Protein AF-A0A1Y6JTX3-F1 (afdb_monomer)

Foldseek 3Di:
DDDDDDDDDDDDDDDDDDDDDDDDDDDDPDDDPPPPDDPQQQQQDLDDDDPVCVVLNVLLVVLSVVLVVVVVVDPDDDPLVSLVSLQVSLVVLLVVLVVVCVVVPPDDDCSSLSSLLSSLVSNCSNPHDPDPSNVVSLVVNVVCCPPPVCVLVNVSSVVNNCSVPPPPPDVDPPPPPDPPADPPQAADDLVLLVVLLVLLCVQQVVHAGDQFFDADVPRPATDGDPSLVVNLVSCPDRNLAGPCLVVVVLVSQLVDLVSLLVDDRSNLSSLSNCQNCCCVNDGCSSVCCSNVCSSVSSSVSSVVNSVVVVVD

Structure (mmCIF, N/CA/C/O backbone):
data_AF-A0A1Y6JTX3-F1
#
_entry.id   AF-A0A1Y6JTX3-F1
#
loop_
_atom_site.group_PDB
_atom_site.id
_atom_site.type_symbol
_atom_site.label_atom_id
_atom_site.label_alt_id
_atom_site.label_comp_id
_atom_site.label_asym_id
_atom_site.label_entity_id
_atom_site.label_seq_id
_atom_site.pdbx_PDB_ins_code
_atom_site.Cartn_x
_atom_site.Cartn_y
_atom_site.Cartn_z
_atom_site.occupancy
_atom_site.B_iso_or_equiv
_atom_site.auth_seq_id
_atom_site.auth_comp_id
_atom_site.auth_asym_id
_atom_site.auth_atom_id
_atom_site.pdbx_PDB_model_num
ATOM 1 N N . MET A 1 1 ? 55.252 -63.337 16.376 1.00 36.66 1 MET A N 1
ATOM 2 C CA . MET A 1 1 ? 56.278 -62.281 16.254 1.00 36.66 1 MET A CA 1
ATOM 3 C C . MET A 1 1 ? 56.041 -61.235 17.332 1.00 36.66 1 MET A C 1
ATOM 5 O O . MET A 1 1 ? 54.895 -60.933 17.626 1.00 36.66 1 MET A O 1
ATOM 9 N N . LYS A 1 2 ? 57.125 -60.785 17.969 1.00 29.80 2 LYS A N 1
ATOM 10 C CA . LYS A 1 2 ? 57.180 -59.777 19.038 1.00 29.80 2 LYS A CA 1
ATOM 11 C C . LYS A 1 2 ? 56.834 -58.374 18.507 1.00 29.80 2 LYS A C 1
ATOM 13 O O . LYS A 1 2 ? 57.215 -58.086 17.381 1.00 29.80 2 LYS A O 1
ATOM 18 N N . LEU A 1 3 ? 56.225 -57.535 19.355 1.00 30.44 3 LEU A N 1
ATOM 19 C CA . LEU A 1 3 ? 56.665 -56.190 19.809 1.00 30.44 3 LEU A CA 1
ATOM 20 C C . LEU A 1 3 ? 55.447 -55.268 20.083 1.00 30.44 3 LEU A C 1
ATOM 22 O O . LEU A 1 3 ? 54.678 -55.008 19.172 1.00 30.44 3 LEU A O 1
ATOM 26 N N . LEU A 1 4 ? 55.136 -54.977 21.363 1.00 32.50 4 LEU A N 1
ATOM 27 C CA . LEU A 1 4 ? 55.401 -53.715 22.120 1.00 32.50 4 LEU A CA 1
ATOM 28 C C . LEU A 1 4 ? 54.380 -52.597 21.795 1.00 32.50 4 LEU A C 1
ATOM 30 O O . LEU A 1 4 ? 54.077 -52.402 20.635 1.00 32.50 4 LEU A O 1
ATOM 34 N N . HIS A 1 5 ? 53.803 -51.772 22.678 1.00 31.12 5 HIS A N 1
ATOM 35 C CA . HIS A 1 5 ? 53.825 -51.463 24.122 1.00 31.12 5 HIS A CA 1
ATOM 36 C C . HIS A 1 5 ? 52.525 -50.635 24.366 1.00 31.12 5 HIS A C 1
ATOM 38 O O . HIS A 1 5 ? 52.164 -49.833 23.517 1.00 31.12 5 HIS A O 1
ATOM 44 N N . ARG A 1 6 ? 51.644 -50.908 25.340 1.00 32.47 6 ARG A N 1
ATOM 45 C CA . ARG A 1 6 ? 51.605 -50.462 26.757 1.00 32.47 6 ARG A CA 1
ATOM 46 C C . ARG A 1 6 ? 51.623 -48.935 27.050 1.00 32.47 6 ARG A C 1
ATOM 48 O O . ARG A 1 6 ? 52.639 -48.293 26.829 1.00 32.47 6 ARG A O 1
ATOM 55 N N . LEU A 1 7 ? 50.573 -48.521 27.797 1.00 31.88 7 LEU A N 1
ATOM 56 C CA . LEU A 1 7 ? 50.464 -47.487 28.869 1.00 31.88 7 LEU A CA 1
ATOM 57 C C . LEU A 1 7 ? 50.264 -46.021 28.424 1.00 31.88 7 LEU A C 1
ATOM 59 O O . LEU A 1 7 ? 50.996 -45.534 27.580 1.00 31.88 7 LEU A O 1
ATOM 63 N N . LYS A 1 8 ? 49.293 -45.253 28.953 1.00 34.56 8 LYS A N 1
ATOM 64 C CA . LYS A 1 8 ? 49.015 -44.878 30.369 1.00 34.56 8 LYS A CA 1
ATOM 65 C C . LYS A 1 8 ? 47.517 -44.496 30.543 1.00 34.56 8 LYS A C 1
ATOM 67 O O . LYS A 1 8 ? 46.983 -43.838 29.663 1.00 34.56 8 LYS A O 1
ATOM 72 N N . SER A 1 9 ? 46.752 -45.086 31.481 1.00 31.36 9 SER A N 1
ATOM 73 C CA . SER A 1 9 ? 46.470 -44.657 32.886 1.00 31.36 9 SER A CA 1
ATOM 74 C C . SER A 1 9 ? 45.700 -43.320 32.982 1.00 31.36 9 SER A C 1
ATOM 76 O O . SER A 1 9 ? 46.103 -42.384 32.314 1.00 31.36 9 SER A O 1
ATOM 78 N N . TRP A 1 10 ? 44.677 -43.072 33.810 1.00 28.27 10 TRP A N 1
ATOM 79 C CA . TRP A 1 10 ? 44.225 -43.647 35.088 1.00 28.27 10 TRP A CA 1
ATOM 80 C C . TRP A 1 10 ? 42.887 -42.928 35.435 1.00 28.27 10 TRP A C 1
ATOM 82 O O . TRP A 1 10 ? 42.836 -41.708 35.348 1.00 28.27 10 TRP A O 1
ATOM 92 N N . LEU A 1 11 ? 41.743 -43.623 35.467 1.00 29.78 11 LEU A N 1
ATOM 93 C CA . LEU A 1 11 ? 40.910 -43.978 36.641 1.00 29.78 11 LEU A CA 1
ATOM 94 C C . LEU A 1 11 ? 40.458 -42.847 37.589 1.00 29.78 11 LEU A C 1
ATOM 96 O O . LEU A 1 11 ? 41.275 -42.185 38.216 1.00 29.78 11 LEU A O 1
ATOM 100 N N . GLY A 1 12 ? 39.138 -42.777 37.817 1.00 27.38 12 GLY A N 1
ATOM 101 C CA . GLY A 1 12 ? 38.557 -42.071 38.962 1.00 27.38 12 GLY A CA 1
ATOM 102 C C . GLY A 1 12 ? 37.028 -41.952 38.958 1.00 27.38 12 GLY A C 1
ATOM 103 O O . GLY A 1 12 ? 36.509 -40.848 38.879 1.00 27.38 12 GLY A O 1
ATOM 104 N N . GLN A 1 13 ? 36.294 -43.067 39.058 1.00 34.38 13 GLN A N 1
ATOM 105 C CA . GLN A 1 13 ? 34.881 -43.052 39.470 1.00 34.38 13 GLN A CA 1
ATOM 106 C C . GLN A 1 13 ? 34.756 -42.637 40.946 1.00 34.38 13 GLN A C 1
ATOM 108 O O . GLN A 1 13 ? 35.450 -43.208 41.788 1.00 34.38 13 GLN A O 1
ATOM 113 N N . LYS A 1 14 ? 33.778 -41.783 41.279 1.00 30.17 14 LYS A N 1
ATOM 114 C CA . LYS A 1 14 ? 32.926 -41.967 42.469 1.00 30.17 14 LYS A CA 1
ATOM 115 C C . LYS A 1 14 ? 31.675 -41.086 42.412 1.00 30.17 14 LYS A C 1
ATOM 117 O O . LYS A 1 14 ? 31.762 -39.875 42.264 1.00 30.17 14 LYS A O 1
ATOM 122 N N . ALA A 1 15 ? 30.523 -41.735 42.539 1.00 36.38 15 ALA A N 1
ATOM 123 C CA . ALA A 1 15 ? 29.210 -41.130 42.720 1.00 36.38 15 ALA A CA 1
ATOM 124 C C . ALA A 1 15 ? 28.996 -40.706 44.181 1.00 36.38 15 ALA A C 1
ATOM 126 O O . ALA A 1 15 ? 29.373 -41.480 45.057 1.00 36.38 15 ALA A O 1
ATOM 127 N N . VAL A 1 16 ? 28.324 -39.571 44.423 1.00 28.83 16 VAL A N 1
ATOM 128 C CA . VAL A 1 16 ? 27.443 -39.319 45.586 1.00 28.83 16 VAL A CA 1
ATOM 129 C C . VAL A 1 16 ? 26.375 -38.284 45.183 1.00 28.83 16 VAL A C 1
ATOM 131 O O . VAL A 1 16 ? 26.682 -37.264 44.577 1.00 28.83 16 VAL A O 1
ATOM 134 N N . ILE A 1 17 ? 25.121 -38.598 45.507 1.00 33.59 17 ILE A N 1
ATOM 135 C CA . ILE A 1 17 ? 23.886 -37.818 45.331 1.00 33.59 17 ILE A CA 1
ATOM 136 C C . ILE A 1 17 ? 23.701 -36.892 46.549 1.00 33.59 17 ILE A C 1
ATOM 138 O O . ILE A 1 17 ? 23.899 -37.384 47.655 1.00 33.59 17 ILE A O 1
ATOM 142 N N . GLN A 1 18 ? 23.261 -35.634 46.366 1.00 27.42 18 GLN A N 1
ATOM 143 C CA . GLN A 1 18 ? 22.141 -34.974 47.091 1.00 27.42 18 GLN A CA 1
ATOM 144 C C . GLN A 1 18 ? 22.072 -33.443 46.842 1.00 27.42 18 GLN A C 1
ATOM 146 O O . GLN A 1 18 ? 23.047 -32.721 47.014 1.00 27.42 18 GLN A O 1
ATOM 151 N N . GLN A 1 19 ? 20.880 -32.991 46.429 1.00 29.58 19 GLN A N 1
ATOM 152 C CA . GLN A 1 19 ? 20.323 -31.615 46.418 1.00 29.58 19 GLN A CA 1
ATOM 153 C C . GLN A 1 19 ? 20.027 -31.120 47.858 1.00 29.58 19 GLN A C 1
ATOM 155 O O . GLN A 1 19 ? 20.076 -31.965 48.754 1.00 29.58 19 GLN A O 1
ATOM 160 N N . PRO A 1 20 ? 19.510 -29.889 48.118 1.00 43.69 20 PRO A N 1
ATOM 161 C CA . PRO A 1 20 ? 19.460 -28.618 47.356 1.00 43.69 20 PRO A CA 1
ATOM 162 C C . PRO A 1 20 ? 19.906 -27.384 48.203 1.00 43.69 20 PRO A C 1
ATOM 164 O O . PRO A 1 20 ? 19.896 -27.462 49.423 1.00 43.69 20 PRO A O 1
ATOM 167 N N . ASP A 1 21 ? 20.205 -26.223 47.597 1.00 25.17 21 ASP A N 1
ATOM 168 C CA . ASP A 1 21 ? 19.926 -24.907 48.222 1.00 25.17 21 ASP A CA 1
ATOM 169 C C . ASP A 1 21 ? 20.020 -23.726 47.225 1.00 25.17 21 ASP A C 1
ATOM 171 O O . ASP A 1 21 ? 20.520 -23.846 46.109 1.00 25.17 21 ASP A O 1
ATOM 175 N N . ILE A 1 22 ? 19.454 -22.609 47.659 1.00 30.91 22 ILE A N 1
ATOM 176 C CA . ILE A 1 22 ? 18.831 -21.464 46.990 1.00 30.91 22 ILE A CA 1
ATOM 177 C C . ILE A 1 22 ? 19.809 -20.379 46.456 1.00 30.91 22 ILE A C 1
ATOM 179 O O . ILE A 1 22 ? 20.669 -19.939 47.204 1.00 30.91 22 ILE A O 1
ATOM 183 N N . ARG A 1 23 ? 19.547 -19.905 45.207 1.00 30.30 23 ARG A N 1
ATOM 184 C CA . ARG A 1 23 ? 19.724 -18.557 44.547 1.00 30.30 23 ARG A CA 1
ATOM 185 C C . ARG A 1 23 ? 21.065 -17.771 44.677 1.00 30.30 23 ARG A C 1
ATOM 187 O O . ARG A 1 23 ? 21.739 -17.909 45.686 1.00 30.30 23 ARG A O 1
ATOM 194 N N . PRO A 1 24 ? 21.449 -16.884 43.714 1.00 32.88 24 PRO A N 1
ATOM 195 C CA . PRO A 1 24 ? 20.574 -15.882 43.080 1.00 32.88 24 PRO A CA 1
ATOM 196 C C . PRO A 1 24 ? 20.747 -15.620 41.571 1.00 32.88 24 PRO A C 1
ATOM 198 O O . PRO A 1 24 ? 21.643 -16.121 40.903 1.00 32.88 24 PRO A O 1
ATOM 201 N N . GLU A 1 25 ? 19.795 -14.830 41.073 1.00 31.69 25 GLU A N 1
ATOM 202 C CA . GLU A 1 25 ? 19.741 -14.187 39.762 1.00 31.69 25 GLU A CA 1
ATOM 203 C C . GLU A 1 25 ? 20.990 -13.353 39.454 1.00 31.69 25 GLU A C 1
ATOM 205 O O . GLU A 1 25 ? 21.452 -12.583 40.295 1.00 31.69 25 GLU A O 1
ATOM 210 N N . SER A 1 26 ? 21.435 -13.411 38.201 1.00 28.38 26 SER A N 1
ATOM 211 C CA . SER A 1 26 ? 22.020 -12.261 37.513 1.00 28.38 26 SER A CA 1
ATOM 212 C C . SER A 1 26 ? 21.829 -12.424 36.006 1.00 28.38 26 SER A C 1
ATOM 214 O O . SER A 1 26 ? 22.388 -13.333 35.398 1.00 28.38 26 SER A O 1
ATOM 216 N N . ASP A 1 27 ? 20.965 -11.569 35.469 1.00 33.03 27 ASP A N 1
ATOM 217 C CA . ASP A 1 27 ? 20.954 -10.993 34.125 1.00 33.03 27 ASP A CA 1
ATOM 218 C C . ASP A 1 27 ? 21.784 -11.668 33.023 1.00 33.03 27 ASP A C 1
ATOM 220 O O . ASP A 1 27 ? 22.990 -11.473 32.916 1.00 33.03 27 ASP A O 1
ATOM 224 N N . GLU A 1 28 ? 21.085 -12.296 32.075 1.00 30.28 28 GLU A N 1
ATOM 225 C CA . GLU A 1 28 ? 21.507 -12.278 30.670 1.00 30.28 28 GLU A CA 1
ATOM 226 C C . GLU A 1 28 ? 20.275 -12.211 29.754 1.00 30.28 28 GLU A C 1
ATOM 228 O O . GLU A 1 28 ? 19.903 -13.116 29.009 1.00 30.28 28 GLU A O 1
ATOM 233 N N . LYS A 1 29 ? 19.577 -11.078 29.873 1.00 31.22 29 LYS A N 1
ATOM 234 C CA . LYS A 1 29 ? 18.641 -10.560 28.877 1.00 31.22 29 LYS A CA 1
ATOM 235 C C . LYS A 1 29 ? 19.459 -9.760 27.865 1.00 31.22 29 LYS A C 1
ATOM 237 O O . LYS A 1 29 ? 19.625 -8.556 28.036 1.00 31.22 29 LYS A O 1
ATOM 242 N N . THR A 1 30 ? 19.956 -10.378 26.798 1.00 28.89 30 THR A N 1
ATOM 243 C CA . THR A 1 30 ? 20.202 -9.627 25.556 1.00 28.89 30 THR A CA 1
ATOM 244 C C . THR A 1 30 ? 20.343 -10.533 24.340 1.00 28.89 30 THR A C 1
ATOM 246 O O . THR A 1 30 ? 21.087 -11.503 24.334 1.00 28.89 30 THR A O 1
ATOM 249 N N . SER A 1 31 ? 19.671 -10.109 23.272 1.00 31.47 31 SER A N 1
ATOM 250 C CA . SER A 1 31 ? 19.964 -10.447 21.881 1.00 31.47 31 SER A CA 1
ATOM 251 C C . SER A 1 31 ? 19.498 -11.810 21.367 1.00 31.47 31 SER A C 1
ATOM 253 O O . SER A 1 31 ? 20.279 -12.741 21.214 1.00 31.47 31 SER A O 1
ATOM 255 N N . ARG A 1 32 ? 18.220 -11.866 20.965 1.00 27.59 32 ARG A N 1
ATOM 256 C CA . ARG A 1 32 ? 17.830 -12.365 19.631 1.00 27.59 32 ARG A CA 1
ATOM 257 C C . ARG A 1 32 ? 16.635 -11.566 19.104 1.00 27.59 32 ARG A C 1
ATOM 259 O O . ARG A 1 32 ? 15.533 -12.083 18.965 1.00 27.59 32 ARG A O 1
ATOM 266 N N . LEU A 1 33 ? 16.871 -10.290 18.802 1.00 27.44 33 LEU A N 1
ATOM 267 C CA . LEU A 1 33 ? 16.179 -9.664 17.678 1.00 27.44 33 LEU A CA 1
ATOM 268 C C . LEU A 1 33 ? 16.758 -10.346 16.437 1.00 27.44 33 LEU A C 1
ATOM 270 O O . LEU A 1 33 ? 17.867 -10.037 16.016 1.00 27.44 33 LEU A O 1
ATOM 274 N N . GLN A 1 34 ? 16.064 -11.358 15.919 1.00 30.19 34 GLN A N 1
ATOM 275 C CA . GLN A 1 34 ? 16.282 -11.758 14.537 1.00 30.19 34 GLN A CA 1
ATOM 276 C C . GLN A 1 34 ? 15.890 -10.548 13.695 1.00 30.19 34 GLN A C 1
ATOM 278 O O . GLN A 1 34 ? 14.706 -10.238 13.583 1.00 30.19 34 GLN A O 1
ATOM 283 N N . GLU A 1 35 ? 16.893 -9.847 13.169 1.00 29.42 35 GLU A N 1
ATOM 284 C CA . GLU A 1 35 ? 16.730 -8.925 12.053 1.00 29.42 35 GLU A CA 1
ATOM 285 C C . GLU A 1 35 ? 15.889 -9.639 10.994 1.00 29.42 35 GLU A C 1
ATOM 287 O O . GLU A 1 35 ? 16.314 -10.617 10.372 1.00 29.42 35 GLU A O 1
ATOM 292 N N . GLN A 1 36 ? 14.636 -9.208 10.865 1.00 29.30 36 GLN A N 1
ATOM 293 C CA . GLN A 1 36 ? 13.764 -9.660 9.801 1.00 29.30 36 GLN A CA 1
ATOM 294 C C . GLN A 1 36 ? 14.392 -9.174 8.500 1.00 29.30 36 GLN A C 1
ATOM 296 O O . GLN A 1 36 ? 14.480 -7.976 8.239 1.00 29.30 36 GLN A O 1
ATOM 301 N N . LYS A 1 37 ? 14.894 -10.127 7.717 1.00 26.42 37 LYS A N 1
ATOM 302 C CA . LYS A 1 37 ? 15.472 -9.885 6.400 1.00 26.42 37 LYS A CA 1
ATOM 303 C C . LYS A 1 37 ? 14.439 -9.117 5.552 1.00 26.42 37 LYS A C 1
ATOM 305 O O . LYS A 1 37 ? 13.311 -9.607 5.456 1.00 26.42 37 LYS A O 1
ATOM 310 N N . PRO A 1 38 ? 14.779 -7.951 4.969 1.00 34.22 38 PRO A N 1
ATOM 311 C CA . PRO A 1 38 ? 13.830 -7.139 4.212 1.00 34.22 38 PRO A CA 1
ATOM 312 C C . PRO A 1 38 ? 13.146 -7.961 3.118 1.00 34.22 38 PRO A C 1
ATOM 314 O O . PRO A 1 38 ? 13.801 -8.762 2.441 1.00 34.22 38 PRO A O 1
ATOM 317 N N . LEU A 1 39 ? 11.833 -7.770 2.957 1.00 40.06 39 LEU A N 1
ATOM 318 C CA . LEU A 1 39 ? 11.059 -8.333 1.853 1.00 40.06 39 LEU A CA 1
ATOM 319 C C . LEU A 1 39 ? 11.691 -7.857 0.547 1.00 40.06 39 LEU A C 1
ATOM 321 O O . LEU A 1 39 ? 11.626 -6.684 0.191 1.00 40.06 39 LEU A O 1
ATOM 325 N N . LEU A 1 40 ? 12.359 -8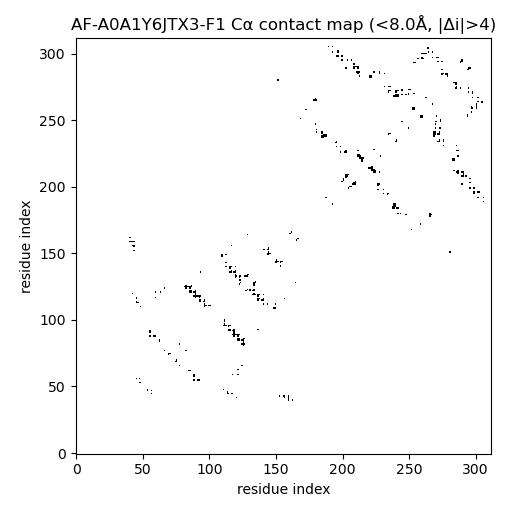.774 -0.142 1.00 51.75 40 LEU A N 1
ATOM 326 C CA . LEU A 1 40 ? 13.093 -8.467 -1.355 1.00 51.75 40 LEU 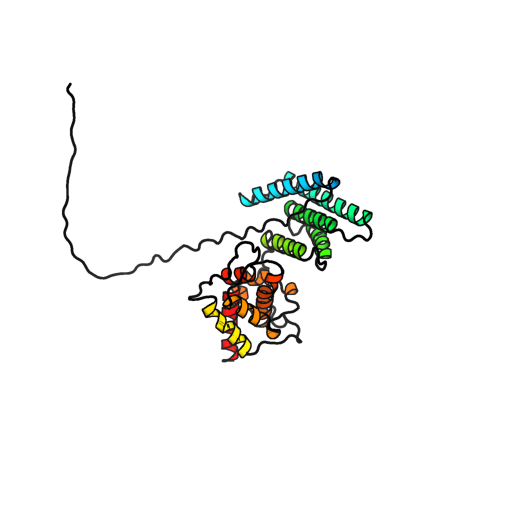A CA 1
ATOM 327 C C . LEU A 1 40 ? 12.094 -8.464 -2.517 1.00 51.75 40 LEU A C 1
ATOM 329 O O . LEU A 1 40 ? 11.918 -9.469 -3.206 1.00 51.75 40 LEU A O 1
ATOM 333 N N . VAL A 1 41 ? 11.363 -7.356 -2.662 1.00 59.56 41 VAL A N 1
ATOM 334 C CA . VAL A 1 41 ? 10.425 -7.148 -3.770 1.00 59.56 41 VAL A CA 1
ATOM 335 C C . VAL A 1 41 ? 11.236 -7.170 -5.066 1.00 59.56 41 VAL A C 1
ATOM 337 O O . VAL A 1 41 ? 12.194 -6.417 -5.217 1.00 59.56 41 VAL A O 1
ATOM 340 N N . SER A 1 42 ? 10.905 -8.095 -5.966 1.00 66.75 42 SER A N 1
ATOM 341 C CA . SER A 1 42 ? 11.546 -8.199 -7.285 1.00 66.75 42 SER A CA 1
ATOM 342 C C . SER A 1 42 ? 11.013 -7.097 -8.214 1.00 66.75 42 SER A C 1
ATOM 344 O O . SER A 1 42 ? 9.886 -6.637 -8.001 1.00 66.75 42 SER A O 1
ATOM 346 N N . PRO A 1 43 ? 11.771 -6.669 -9.239 1.00 73.31 43 PRO A N 1
ATOM 347 C CA . PRO A 1 43 ? 11.324 -5.629 -10.146 1.00 73.31 43 PRO A CA 1
ATOM 348 C C . PRO A 1 43 ? 10.115 -6.152 -10.917 1.00 73.31 43 PRO A C 1
ATOM 350 O O . PRO A 1 43 ? 10.103 -7.326 -11.312 1.00 73.31 43 PRO A O 1
ATOM 353 N N . PRO A 1 44 ? 9.087 -5.320 -11.142 1.00 78.44 44 PRO A N 1
ATOM 354 C CA . PRO A 1 44 ? 7.921 -5.779 -11.865 1.00 78.44 44 PRO A CA 1
ATOM 355 C C . PRO A 1 44 ? 8.316 -6.165 -13.295 1.00 78.44 44 PRO A C 1
ATOM 357 O O . PRO A 1 44 ? 9.099 -5.488 -13.965 1.00 78.44 44 PRO A O 1
ATOM 360 N N . ILE A 1 45 ? 7.826 -7.331 -13.713 1.00 75.81 45 ILE A N 1
ATOM 361 C CA . ILE A 1 45 ? 8.309 -8.047 -14.894 1.00 75.81 45 ILE A CA 1
ATOM 362 C C . ILE A 1 45 ? 7.821 -7.341 -16.158 1.00 75.81 45 ILE A C 1
ATOM 364 O O . ILE A 1 45 ? 6.635 -7.053 -16.294 1.00 75.81 45 ILE A O 1
ATOM 368 N N . CYS A 1 46 ? 8.724 -7.141 -17.118 1.00 80.62 46 CYS A N 1
ATOM 369 C CA . CYS A 1 46 ? 8.340 -6.835 -18.491 1.00 80.62 46 CYS A CA 1
ATOM 370 C C . CYS A 1 46 ? 8.032 -8.155 -19.223 1.00 80.62 46 CYS A C 1
ATOM 372 O O . CYS A 1 46 ? 8.941 -8.980 -19.359 1.00 80.62 46 CYS A O 1
ATOM 374 N N . PRO A 1 47 ? 6.776 -8.419 -19.631 1.00 80.00 47 PRO A N 1
ATOM 375 C CA . PRO A 1 47 ? 6.442 -9.645 -20.343 1.00 80.00 47 PRO A CA 1
ATOM 376 C C . PRO A 1 47 ? 7.070 -9.654 -21.747 1.00 80.00 47 PRO A C 1
ATOM 378 O O . PRO A 1 47 ? 7.383 -8.593 -22.294 1.00 80.00 47 PRO A O 1
ATOM 381 N N . PRO A 1 48 ? 7.221 -10.835 -22.376 1.00 81.69 48 PRO A N 1
ATOM 382 C CA . PRO A 1 48 ? 7.577 -10.907 -23.786 1.00 81.69 48 PRO A CA 1
ATOM 383 C C . PRO A 1 48 ? 6.592 -10.088 -24.626 1.00 81.69 48 PRO A C 1
ATOM 385 O O . PRO A 1 48 ? 5.380 -10.280 -24.528 1.00 81.69 48 PRO A O 1
ATOM 388 N N . LEU A 1 49 ? 7.127 -9.173 -25.435 1.00 83.62 49 LEU A N 1
ATOM 389 C CA . LEU A 1 49 ? 6.353 -8.377 -26.388 1.00 83.62 49 LEU A CA 1
ATOM 390 C C . LEU A 1 49 ? 6.444 -9.019 -27.781 1.00 83.62 49 LEU A C 1
ATOM 392 O O . LEU A 1 49 ? 6.396 -10.239 -27.920 1.00 83.62 49 LEU A O 1
ATOM 396 N N . THR A 1 50 ? 6.582 -8.211 -28.832 1.00 79.25 50 THR A N 1
ATOM 397 C CA . THR A 1 50 ? 6.731 -8.716 -30.201 1.00 79.25 50 THR A CA 1
ATOM 398 C C . THR A 1 50 ? 8.143 -9.252 -30.464 1.00 79.25 50 THR A C 1
ATOM 400 O O . THR A 1 50 ? 9.109 -8.797 -29.850 1.00 79.25 50 THR A O 1
ATOM 403 N N . ASP A 1 51 ? 8.298 -10.143 -31.453 1.00 77.44 51 ASP A N 1
ATOM 404 C CA . ASP A 1 51 ? 9.613 -10.652 -31.893 1.00 77.44 51 ASP A CA 1
ATOM 405 C C . ASP A 1 51 ? 10.596 -9.526 -32.258 1.00 77.44 51 ASP A C 1
ATOM 407 O O . ASP A 1 51 ? 11.810 -9.656 -32.097 1.00 77.44 51 ASP A O 1
ATOM 411 N N . ARG A 1 52 ? 10.068 -8.382 -32.714 1.00 83.31 52 ARG A N 1
ATOM 412 C CA . ARG A 1 52 ? 10.851 -7.182 -33.029 1.00 83.31 52 ARG A CA 1
ATOM 413 C C . ARG A 1 52 ? 11.488 -6.552 -31.787 1.00 83.31 52 ARG A C 1
ATOM 415 O O . ARG A 1 52 ? 12.558 -5.958 -31.897 1.00 83.31 52 ARG A O 1
ATOM 422 N N . ASP A 1 53 ? 10.845 -6.672 -30.631 1.00 86.12 53 ASP A N 1
ATOM 423 C CA . ASP A 1 53 ? 11.286 -6.060 -29.375 1.00 86.12 53 ASP A CA 1
ATOM 424 C C . ASP A 1 53 ? 12.156 -7.017 -28.539 1.00 86.12 53 ASP A C 1
ATOM 426 O O . ASP A 1 53 ? 12.873 -6.574 -27.641 1.00 86.12 53 ASP A O 1
ATOM 430 N N . ALA A 1 54 ? 12.168 -8.314 -28.869 1.00 85.69 54 ALA A N 1
ATOM 431 C CA . ALA A 1 54 ? 12.889 -9.351 -28.130 1.00 85.69 54 ALA A CA 1
ATOM 432 C C . ALA A 1 54 ? 14.382 -9.038 -27.866 1.00 85.69 54 ALA A C 1
ATOM 434 O O . ALA A 1 54 ? 14.821 -9.235 -26.731 1.00 85.69 54 ALA A O 1
ATOM 435 N N . PRO A 1 55 ? 15.176 -8.492 -28.817 1.00 92.25 55 PRO A N 1
ATOM 436 C CA . PRO A 1 55 ? 16.572 -8.142 -28.542 1.00 92.25 55 PRO A CA 1
ATOM 437 C C . PRO A 1 55 ? 16.724 -7.010 -27.516 1.00 92.25 55 PRO A C 1
ATOM 439 O O . PRO A 1 55 ? 17.654 -7.021 -26.710 1.00 92.25 55 PRO A O 1
ATOM 442 N N . LEU A 1 56 ? 15.817 -6.029 -27.539 1.00 92.62 56 LEU A N 1
ATOM 443 C CA . LEU A 1 56 ? 15.829 -4.906 -26.602 1.00 92.62 56 LEU A CA 1
ATOM 444 C C . LEU A 1 56 ? 15.441 -5.372 -25.194 1.00 92.62 56 LEU A C 1
ATOM 446 O O . LEU A 1 56 ? 16.110 -5.016 -24.226 1.00 92.62 56 LEU A O 1
ATOM 450 N N . LEU A 1 57 ? 14.421 -6.228 -25.093 1.00 90.38 57 LEU A N 1
ATOM 451 C CA . LEU A 1 57 ? 13.987 -6.812 -23.823 1.00 90.38 57 LEU A CA 1
ATOM 452 C C . LEU A 1 57 ? 15.042 -7.746 -23.228 1.00 90.38 57 LEU A C 1
ATOM 454 O O . LEU A 1 57 ? 15.303 -7.683 -22.032 1.00 90.38 57 LEU A O 1
ATOM 458 N N . ALA A 1 58 ? 15.714 -8.557 -24.049 1.00 90.12 58 ALA A N 1
ATOM 459 C CA . ALA A 1 58 ? 16.803 -9.414 -23.582 1.00 90.12 58 ALA A CA 1
ATOM 460 C C . ALA A 1 58 ? 17.940 -8.597 -22.947 1.00 90.12 58 ALA A C 1
ATOM 462 O O . ALA A 1 58 ? 18.442 -8.958 -21.882 1.00 90.12 58 ALA A O 1
ATOM 463 N N . ARG A 1 59 ? 18.308 -7.463 -23.562 1.00 93.50 59 ARG A N 1
ATOM 464 C CA . ARG A 1 59 ? 19.301 -6.537 -22.994 1.00 93.50 59 ARG A CA 1
ATOM 465 C C . ARG A 1 59 ? 18.815 -5.905 -21.693 1.00 93.50 59 ARG A C 1
ATOM 467 O O . ARG A 1 59 ? 19.577 -5.856 -20.736 1.00 93.50 59 ARG A O 1
ATOM 474 N N . TYR A 1 60 ? 17.557 -5.470 -21.642 1.00 93.31 60 TYR A N 1
ATOM 475 C CA . TYR A 1 60 ? 16.951 -4.945 -20.419 1.00 93.31 60 TYR A CA 1
ATOM 476 C C . TYR A 1 60 ? 16.989 -5.971 -19.277 1.00 93.31 60 TYR A C 1
ATOM 478 O O . TYR A 1 60 ? 17.490 -5.667 -18.200 1.00 93.31 60 TYR A O 1
ATOM 486 N N . HIS A 1 61 ? 16.541 -7.206 -19.510 1.00 90.31 61 HIS A N 1
ATOM 487 C CA . HIS A 1 61 ? 16.552 -8.249 -18.482 1.00 90.31 61 HIS A CA 1
ATOM 488 C C . HIS A 1 61 ? 17.966 -8.602 -18.013 1.00 90.31 61 HIS A C 1
ATOM 490 O O . HIS A 1 61 ? 18.174 -8.793 -16.817 1.00 90.31 61 HIS A O 1
ATOM 496 N N . ALA A 1 62 ? 18.941 -8.655 -18.928 1.00 90.19 62 ALA A N 1
ATOM 497 C CA . ALA A 1 62 ? 20.341 -8.876 -18.573 1.00 90.19 62 ALA A CA 1
ATOM 498 C C . ALA A 1 62 ? 20.892 -7.739 -17.697 1.00 90.19 62 ALA A C 1
ATOM 500 O O . ALA A 1 62 ? 21.543 -8.009 -16.687 1.00 90.19 62 ALA A O 1
ATOM 501 N N . TYR A 1 63 ? 20.578 -6.487 -18.043 1.00 90.75 63 TYR A N 1
ATOM 502 C CA . TYR A 1 63 ? 20.953 -5.316 -17.256 1.00 90.75 63 TYR A CA 1
ATOM 503 C C . TYR A 1 63 ? 20.353 -5.368 -15.846 1.00 90.75 63 TYR A C 1
ATOM 505 O O . TYR A 1 63 ? 21.101 -5.290 -14.873 1.00 90.75 63 TYR A O 1
ATOM 513 N N . ILE A 1 64 ? 19.036 -5.589 -15.727 1.00 88.88 64 ILE A N 1
ATOM 514 C CA . ILE A 1 64 ? 18.342 -5.678 -14.432 1.00 88.88 64 ILE A CA 1
ATOM 515 C C . ILE A 1 64 ? 18.906 -6.812 -13.574 1.00 88.88 64 ILE A C 1
ATOM 517 O O . ILE A 1 64 ? 19.239 -6.590 -12.413 1.00 88.88 64 ILE A O 1
ATOM 521 N N . ALA A 1 65 ? 19.108 -8.003 -14.144 1.00 86.44 65 ALA A N 1
ATOM 522 C CA . ALA A 1 65 ? 19.724 -9.112 -13.420 1.00 86.44 65 ALA A CA 1
ATOM 523 C C . ALA A 1 65 ? 21.134 -8.761 -12.905 1.00 86.44 65 ALA A C 1
ATOM 525 O O . ALA A 1 65 ? 21.496 -9.141 -11.790 1.00 86.44 65 ALA A O 1
ATOM 526 N N . GLY A 1 66 ? 21.914 -8.013 -13.693 1.00 84.69 66 GLY A N 1
ATOM 527 C CA . GLY A 1 66 ? 23.246 -7.543 -13.320 1.00 84.69 66 GLY A CA 1
ATOM 528 C C . GLY A 1 66 ? 23.232 -6.537 -12.167 1.00 84.69 66 GLY A C 1
ATOM 529 O O . GLY A 1 66 ? 23.944 -6.734 -11.180 1.00 84.69 66 GLY A O 1
ATOM 530 N N . VAL A 1 67 ? 22.411 -5.485 -12.260 1.00 81.75 67 VAL A N 1
ATOM 531 C CA . VAL A 1 67 ? 22.333 -4.448 -11.214 1.00 81.75 67 VAL A CA 1
ATOM 532 C C . VAL A 1 67 ? 21.691 -4.975 -9.931 1.00 81.75 67 VAL A C 1
ATOM 534 O O . VAL A 1 67 ? 22.170 -4.663 -8.845 1.00 81.75 67 VAL A O 1
ATOM 537 N N . GLU A 1 68 ? 20.694 -5.859 -10.019 1.00 75.75 68 GLU A N 1
ATOM 538 C CA . GLU A 1 68 ? 20.086 -6.469 -8.832 1.00 75.75 68 GLU A CA 1
ATOM 539 C C . GLU A 1 68 ? 21.007 -7.459 -8.118 1.00 75.75 68 GLU A C 1
ATOM 541 O O . GLU A 1 68 ? 20.934 -7.592 -6.895 1.00 75.75 68 GLU A O 1
ATOM 546 N N . HIS A 1 69 ? 21.865 -8.171 -8.854 1.00 69.94 69 HIS A N 1
ATOM 547 C CA . HIS A 1 69 ? 22.866 -9.047 -8.249 1.00 69.94 69 HIS A CA 1
ATOM 548 C C . HIS A 1 69 ? 23.969 -8.239 -7.555 1.00 69.94 69 HIS A C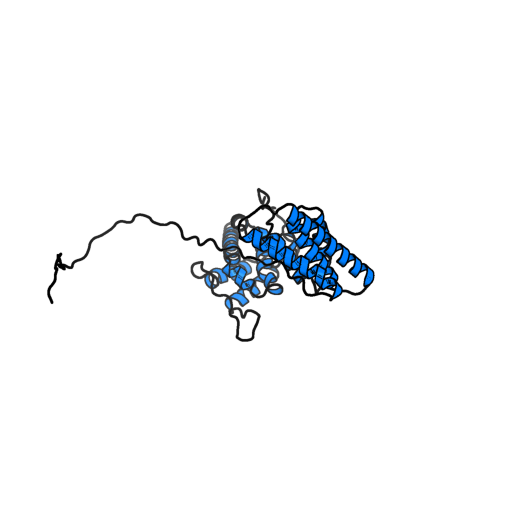 1
ATOM 550 O O . HIS A 1 69 ? 24.382 -8.598 -6.452 1.00 69.94 69 HIS A O 1
ATOM 556 N N . ALA A 1 70 ? 24.442 -7.156 -8.181 1.00 61.34 70 ALA A N 1
ATOM 557 C CA . ALA A 1 70 ? 25.475 -6.289 -7.615 1.00 61.34 70 ALA A CA 1
ATOM 558 C C . ALA A 1 70 ? 25.017 -5.642 -6.298 1.00 61.34 70 ALA A C 1
ATOM 560 O O . ALA A 1 70 ? 25.745 -5.660 -5.313 1.00 61.34 70 ALA A O 1
ATOM 561 N N . ASP A 1 71 ? 23.774 -5.172 -6.258 1.00 60.75 71 ASP A N 1
ATOM 562 C CA . ASP A 1 71 ? 23.195 -4.446 -5.126 1.00 60.75 71 ASP A CA 1
ATOM 563 C C . ASP A 1 71 ? 22.851 -5.373 -3.924 1.00 60.75 71 ASP A C 1
ATOM 565 O O . ASP A 1 71 ? 22.789 -4.935 -2.779 1.00 60.75 71 ASP A O 1
ATOM 569 N N . LYS A 1 72 ? 22.705 -6.696 -4.132 1.00 59.06 72 LYS A N 1
ATOM 570 C CA . LYS A 1 72 ? 22.537 -7.690 -3.041 1.00 59.06 72 LYS A CA 1
ATOM 571 C C . LYS A 1 72 ? 23.845 -8.098 -2.353 1.00 59.06 72 LYS A C 1
ATOM 573 O O . LYS A 1 72 ? 23.781 -8.680 -1.270 1.00 59.06 72 LYS A O 1
ATOM 578 N N . ALA A 1 73 ? 24.996 -7.894 -2.995 1.00 52.88 73 ALA A N 1
ATOM 579 C CA . ALA A 1 73 ? 26.282 -8.407 -2.522 1.00 52.88 73 ALA A CA 1
ATOM 580 C C . ALA A 1 73 ? 26.990 -7.439 -1.557 1.00 52.88 73 ALA A C 1
ATOM 582 O O . ALA A 1 73 ? 27.583 -7.897 -0.590 1.00 52.88 73 ALA A O 1
ATOM 583 N N . GLU A 1 74 ? 26.893 -6.134 -1.814 1.00 47.19 74 GLU A N 1
ATOM 584 C CA . GLU A 1 74 ? 27.264 -4.971 -0.989 1.00 47.19 74 GLU A CA 1
ATOM 585 C C . GLU A 1 74 ? 26.831 -3.726 -1.803 1.00 47.19 74 GLU A C 1
ATOM 587 O O . GLU A 1 74 ? 26.763 -3.844 -3.029 1.00 47.19 74 GLU A O 1
ATOM 592 N N . PRO A 1 75 ? 26.540 -2.544 -1.213 1.00 51.06 75 PRO A N 1
ATOM 593 C CA . PRO A 1 75 ? 26.237 -1.322 -1.970 1.00 51.06 75 PRO A CA 1
ATOM 594 C C . PRO A 1 75 ? 27.491 -0.807 -2.698 1.00 51.06 75 PRO A C 1
ATOM 596 O O . PRO A 1 75 ? 28.094 0.197 -2.328 1.00 51.06 75 PRO A O 1
ATOM 599 N N . LEU A 1 76 ? 27.938 -1.536 -3.715 1.00 47.88 76 LEU A N 1
ATOM 600 C CA . LEU A 1 76 ? 28.967 -1.086 -4.630 1.00 47.88 76 LEU A CA 1
ATOM 601 C C . LEU A 1 76 ? 28.338 0.012 -5.481 1.00 47.88 76 LEU A C 1
ATOM 603 O O . LEU A 1 76 ? 27.357 -0.229 -6.186 1.00 47.88 76 LEU A O 1
ATOM 607 N N . GLU A 1 77 ? 28.895 1.219 -5.396 1.00 60.00 77 GLU A N 1
ATOM 608 C CA . GLU A 1 77 ? 28.608 2.289 -6.346 1.00 60.00 77 GLU A CA 1
ATOM 609 C C . GLU A 1 77 ? 28.690 1.703 -7.761 1.00 60.00 77 GLU A C 1
ATOM 611 O O . GLU A 1 77 ? 29.726 1.161 -8.159 1.00 60.00 77 GLU A O 1
ATOM 616 N N . GLN A 1 78 ? 27.574 1.730 -8.497 1.00 69.69 78 GLN A N 1
ATOM 617 C CA . GLN A 1 78 ? 27.553 1.214 -9.861 1.00 69.69 78 GLN A CA 1
ATOM 618 C C . GLN A 1 78 ? 28.648 1.897 -10.676 1.00 69.69 78 GLN A C 1
ATOM 620 O O . GLN A 1 78 ? 28.822 3.116 -10.602 1.00 69.69 78 GLN A O 1
ATOM 625 N N . SER A 1 79 ? 29.370 1.121 -11.484 1.00 82.69 79 SER A N 1
ATOM 626 C CA . SER A 1 79 ? 30.377 1.709 -12.361 1.00 82.69 79 SER A CA 1
ATOM 627 C C . SER A 1 79 ? 29.717 2.674 -13.349 1.00 82.69 79 SER A C 1
ATOM 629 O O . SER A 1 79 ? 28.609 2.428 -13.828 1.00 82.69 79 SER A O 1
ATOM 631 N N . GLU A 1 80 ? 30.418 3.744 -13.724 1.00 86.94 80 GLU A N 1
ATOM 632 C CA . GLU A 1 80 ? 29.916 4.710 -14.712 1.00 86.94 80 GLU A CA 1
ATOM 633 C C . GLU A 1 80 ? 29.519 4.034 -16.037 1.00 86.94 80 GLU A C 1
ATOM 635 O O . GLU A 1 80 ? 28.560 4.433 -16.689 1.00 86.94 80 GLU A O 1
ATOM 640 N N . SER A 1 81 ? 30.195 2.936 -16.397 1.00 87.25 81 SER A N 1
ATOM 641 C CA . SER A 1 81 ? 29.843 2.123 -17.565 1.00 87.25 81 SER A CA 1
ATOM 642 C C . SER A 1 81 ? 28.473 1.448 -17.437 1.00 87.25 81 SER A C 1
ATOM 644 O O . SER A 1 81 ? 27.752 1.359 -18.426 1.00 87.25 81 SER A O 1
ATOM 646 N N . GLN A 1 82 ? 28.109 0.961 -16.247 1.00 87.12 82 GLN A N 1
ATOM 647 C CA . GLN A 1 82 ? 26.792 0.362 -15.995 1.00 87.12 82 GLN A CA 1
ATOM 648 C C . GLN A 1 82 ? 25.699 1.430 -15.961 1.00 87.12 82 GLN A C 1
ATOM 650 O O . GLN A 1 82 ? 24.602 1.210 -16.471 1.00 87.12 82 GLN A O 1
ATOM 655 N N . ARG A 1 83 ? 26.004 2.606 -15.404 1.00 90.88 83 ARG A N 1
ATOM 656 C CA . ARG A 1 83 ? 25.084 3.748 -15.412 1.00 90.88 83 ARG A CA 1
ATOM 657 C C . ARG A 1 83 ? 24.794 4.213 -16.836 1.00 90.88 83 ARG A C 1
ATOM 659 O O . ARG A 1 83 ? 23.635 4.389 -17.201 1.00 90.88 83 ARG A O 1
ATOM 666 N N . GLU A 1 84 ? 25.825 4.320 -17.671 1.00 94.06 84 GLU A N 1
ATOM 667 C CA . GLU A 1 84 ? 25.673 4.676 -19.083 1.00 94.06 84 GLU A CA 1
ATOM 668 C C . GLU A 1 84 ? 24.872 3.631 -19.869 1.00 94.06 84 GLU A C 1
ATOM 670 O O . GLU A 1 84 ? 23.990 3.985 -20.653 1.00 94.06 84 GLU A O 1
ATOM 675 N N . GLU A 1 85 ? 25.109 2.339 -19.626 1.00 93.75 85 GLU A N 1
ATOM 676 C CA . GLU A 1 85 ? 24.292 1.275 -20.214 1.00 93.75 85 GLU A CA 1
ATOM 677 C C . GLU A 1 85 ? 22.813 1.411 -19.819 1.00 93.75 85 GLU A C 1
ATOM 679 O O . GLU A 1 85 ? 21.938 1.341 -20.687 1.00 93.75 85 GLU A O 1
ATOM 684 N N . GLY A 1 86 ? 22.538 1.676 -18.539 1.00 95.00 86 GLY A N 1
ATOM 685 C CA . GLY A 1 86 ? 21.191 1.924 -18.032 1.00 95.00 86 GLY A CA 1
ATOM 686 C C . GLY A 1 86 ? 20.515 3.124 -18.699 1.00 95.00 86 GLY A C 1
ATOM 687 O O . GLY A 1 86 ? 19.375 3.002 -19.154 1.00 95.00 86 GLY A O 1
ATOM 688 N N . ARG A 1 87 ? 21.226 4.252 -18.857 1.00 96.81 87 ARG A N 1
ATOM 689 C CA . ARG A 1 87 ? 20.733 5.446 -19.572 1.00 96.81 87 ARG A CA 1
ATOM 690 C C . ARG A 1 87 ? 20.383 5.142 -21.025 1.00 96.81 87 ARG A C 1
ATOM 692 O O . ARG A 1 87 ? 19.291 5.480 -21.490 1.00 96.81 87 ARG A O 1
ATOM 699 N N . MET A 1 88 ? 21.283 4.468 -21.743 1.00 97.19 88 MET A N 1
ATOM 700 C CA . MET A 1 88 ? 21.053 4.083 -23.138 1.00 97.19 88 MET A CA 1
ATOM 701 C C . MET A 1 88 ? 19.851 3.144 -23.280 1.00 97.19 88 MET A C 1
ATOM 703 O O . MET A 1 88 ? 19.043 3.314 -24.197 1.00 97.19 88 MET A O 1
ATOM 707 N N . LEU A 1 89 ? 19.715 2.163 -22.382 1.00 96.69 89 LEU A N 1
ATOM 708 C CA . LEU A 1 89 ? 18.585 1.235 -22.379 1.00 96.69 89 LEU A CA 1
ATOM 709 C C . LEU A 1 89 ? 17.270 1.946 -22.076 1.00 96.69 89 LEU A C 1
ATOM 711 O O . LEU A 1 89 ? 16.299 1.739 -22.804 1.00 96.69 89 LEU A O 1
ATOM 715 N N . ALA A 1 90 ? 17.246 2.810 -21.061 1.00 97.38 90 ALA A N 1
ATOM 716 C CA . ALA A 1 90 ? 16.063 3.575 -20.696 1.00 97.38 90 ALA A CA 1
ATOM 717 C C . ALA A 1 90 ? 15.563 4.425 -21.873 1.00 97.38 90 ALA A C 1
ATOM 719 O O . ALA A 1 90 ? 14.388 4.358 -22.237 1.00 97.38 90 ALA A O 1
ATOM 720 N N . ASN A 1 91 ? 16.472 5.137 -22.545 1.00 97.38 91 ASN A N 1
ATOM 721 C CA . ASN A 1 91 ? 16.125 5.941 -23.712 1.00 97.38 91 ASN A CA 1
ATOM 722 C C . ASN A 1 91 ? 15.625 5.088 -24.893 1.00 97.38 91 ASN A C 1
ATOM 724 O O . ASN A 1 91 ? 14.663 5.465 -25.566 1.00 97.38 91 ASN A O 1
ATOM 728 N N . ALA A 1 92 ? 16.241 3.929 -25.145 1.00 97.19 92 ALA A N 1
ATOM 729 C CA . ALA A 1 92 ? 15.825 3.026 -26.219 1.00 97.19 92 ALA A CA 1
ATOM 730 C C . ALA A 1 92 ? 14.428 2.430 -25.973 1.00 97.19 92 ALA A C 1
ATOM 732 O O . ALA A 1 92 ? 13.602 2.406 -26.887 1.00 97.19 92 ALA A O 1
ATOM 733 N N . LEU A 1 93 ? 14.147 1.993 -24.742 1.00 97.12 93 LEU A N 1
ATOM 734 C CA . LEU A 1 93 ? 12.837 1.483 -24.322 1.00 97.12 93 LEU A CA 1
ATOM 735 C C . LEU A 1 93 ? 11.758 2.563 -24.442 1.00 97.12 93 LEU A C 1
ATOM 737 O O . LEU A 1 93 ? 10.711 2.327 -25.044 1.00 97.12 93 LEU A O 1
ATOM 741 N N . TYR A 1 94 ? 12.046 3.767 -23.946 1.00 95.94 94 TYR A N 1
ATOM 742 C CA . TYR A 1 94 ? 11.124 4.897 -24.010 1.00 95.94 94 TYR A CA 1
ATOM 743 C C . TYR A 1 94 ? 10.831 5.331 -25.450 1.00 95.94 94 TYR A C 1
ATOM 745 O O . TYR A 1 94 ? 9.674 5.474 -25.842 1.00 95.94 94 TYR A O 1
ATOM 753 N N . SER A 1 95 ? 11.870 5.475 -26.277 1.00 95.38 95 SER A N 1
ATOM 754 C CA . SER A 1 95 ? 11.717 5.818 -27.698 1.00 95.38 95 SER A CA 1
ATOM 755 C C . SER A 1 95 ? 10.870 4.777 -28.428 1.00 95.38 95 SER A C 1
ATOM 757 O O . SER A 1 95 ? 9.974 5.124 -29.195 1.00 95.38 95 SER A O 1
ATOM 759 N N . ARG A 1 96 ? 11.077 3.490 -28.123 1.00 93.75 96 ARG A N 1
ATOM 760 C CA . ARG A 1 96 ? 10.279 2.411 -28.703 1.00 93.75 96 ARG A CA 1
ATOM 761 C C . ARG A 1 96 ? 8.811 2.471 -28.279 1.00 93.75 96 ARG A C 1
ATOM 763 O O . ARG A 1 96 ? 7.937 2.199 -29.103 1.00 93.75 96 ARG A O 1
ATOM 770 N N . ALA A 1 97 ? 8.537 2.843 -27.029 1.00 92.06 97 ALA A N 1
ATOM 771 C CA . ALA A 1 97 ? 7.179 3.048 -26.538 1.00 92.06 97 ALA A CA 1
ATOM 772 C C . ALA A 1 97 ? 6.471 4.180 -27.304 1.00 92.06 97 ALA A C 1
ATOM 774 O O . ALA A 1 97 ? 5.316 4.024 -27.699 1.00 92.06 97 ALA A O 1
ATOM 775 N N . LEU A 1 98 ? 7.175 5.285 -27.582 1.00 91.38 98 LEU A N 1
ATOM 776 C CA . LEU A 1 98 ? 6.649 6.404 -28.374 1.00 91.38 98 LEU A CA 1
ATOM 777 C C . LEU A 1 98 ? 6.397 6.030 -29.840 1.00 91.38 98 LEU A C 1
ATOM 779 O O . LEU A 1 98 ? 5.351 6.383 -30.392 1.00 91.38 98 LEU A O 1
ATOM 783 N N . ASP A 1 99 ? 7.304 5.273 -30.460 1.00 90.94 99 ASP A N 1
ATOM 784 C CA . ASP A 1 99 ? 7.098 4.736 -31.811 1.00 90.94 99 ASP A CA 1
ATOM 785 C C . ASP A 1 99 ? 5.850 3.848 -31.866 1.00 90.94 99 ASP A C 1
ATOM 787 O O . ASP A 1 99 ? 5.062 3.901 -32.816 1.00 90.94 99 ASP A O 1
ATOM 791 N N . LEU A 1 100 ? 5.654 3.015 -30.840 1.00 88.25 100 LEU A N 1
ATOM 792 C CA . LEU A 1 100 ? 4.499 2.132 -30.747 1.00 88.25 100 LEU A CA 1
ATOM 793 C C . LEU A 1 100 ? 3.200 2.923 -30.549 1.00 88.25 100 LEU A C 1
ATOM 795 O O . LEU A 1 100 ? 2.226 2.668 -31.254 1.00 88.25 100 LEU A O 1
ATOM 799 N N . ALA A 1 101 ? 3.207 3.920 -29.663 1.00 86.88 101 ALA A N 1
ATOM 800 C CA . ALA A 1 101 ? 2.072 4.811 -29.436 1.00 86.88 101 ALA A CA 1
ATOM 801 C C . ALA A 1 101 ? 1.673 5.579 -30.706 1.00 86.88 101 ALA A C 1
ATOM 803 O O . ALA A 1 101 ? 0.490 5.695 -31.021 1.00 86.88 101 ALA A O 1
ATOM 804 N N . THR A 1 102 ? 2.661 6.050 -31.472 1.00 85.44 102 THR A N 1
ATOM 805 C CA . THR A 1 102 ? 2.431 6.785 -32.725 1.00 85.44 102 THR A CA 1
ATOM 806 C C . THR A 1 102 ? 1.912 5.864 -33.832 1.00 85.44 102 THR A C 1
ATOM 808 O O . THR A 1 102 ? 0.997 6.228 -34.567 1.00 85.44 102 THR A O 1
ATOM 811 N N . SER A 1 103 ? 2.470 4.655 -33.953 1.00 82.31 103 SER A N 1
ATOM 812 C CA . SER A 1 103 ? 2.101 3.701 -35.011 1.00 82.31 103 SER A CA 1
ATOM 813 C C . SER A 1 103 ? 0.756 3.007 -34.793 1.00 82.31 103 SER A C 1
ATOM 815 O O . SER A 1 103 ? 0.155 2.560 -35.767 1.00 82.31 103 SER A O 1
ATOM 817 N N . ARG A 1 104 ? 0.264 2.933 -33.551 1.00 74.25 104 ARG A N 1
ATOM 818 C CA . ARG A 1 104 ? -1.008 2.279 -33.201 1.00 74.25 104 ARG A CA 1
ATOM 819 C C . ARG A 1 104 ? -2.141 3.248 -32.856 1.00 74.25 104 ARG A C 1
ATOM 821 O O . ARG A 1 104 ? -3.053 2.858 -32.138 1.00 74.25 104 ARG A O 1
ATOM 828 N N . ALA A 1 105 ? -2.082 4.496 -33.330 1.00 54.44 105 ALA A N 1
ATOM 829 C CA . ALA A 1 105 ? -3.003 5.587 -32.987 1.00 54.44 105 ALA A CA 1
ATOM 830 C C . ALA A 1 105 ? -4.477 5.142 -32.785 1.00 54.44 105 ALA A C 1
ATOM 832 O O . ALA A 1 105 ? -5.235 5.023 -33.745 1.00 54.44 105 ALA A O 1
ATOM 833 N N . GLY A 1 106 ? -4.873 4.913 -31.522 1.00 58.56 106 GLY A N 1
ATOM 834 C CA . GLY A 1 106 ? -6.234 4.529 -31.113 1.00 58.56 106 GLY A CA 1
ATOM 835 C C . GLY A 1 106 ? -6.408 3.119 -30.525 1.00 58.56 106 GLY A C 1
ATOM 836 O O . GLY A 1 106 ? -7.438 2.859 -29.909 1.00 58.56 106 GLY A O 1
ATOM 837 N N . GLU A 1 107 ? -5.431 2.218 -30.649 1.00 59.81 107 GLU A N 1
ATOM 838 C CA . GLU A 1 107 ? -5.490 0.885 -30.034 1.00 59.81 107 GLU A CA 1
ATOM 839 C C . GLU A 1 107 ? -4.848 0.890 -28.640 1.00 59.81 107 GLU A C 1
ATOM 841 O O . GLU A 1 107 ? -3.666 1.199 -28.474 1.00 59.81 107 GLU A O 1
ATOM 846 N N . HIS A 1 108 ? -5.620 0.507 -27.621 1.00 65.12 108 HIS A N 1
ATOM 847 C CA . HIS A 1 108 ? -5.116 0.330 -26.260 1.00 65.12 108 HIS A CA 1
ATOM 848 C C . HIS A 1 108 ? -4.226 -0.918 -26.182 1.00 65.12 108 HIS A C 1
ATOM 850 O O . HIS A 1 108 ? -4.712 -2.020 -25.928 1.00 65.12 108 HIS A O 1
ATOM 856 N N . SER A 1 109 ? -2.920 -0.751 -26.415 1.00 77.88 109 SER A N 1
ATOM 857 C CA . SER A 1 109 ? -1.933 -1.816 -26.223 1.00 77.88 109 SER A CA 1
ATOM 858 C C . SER A 1 109 ? -1.215 -1.672 -24.878 1.00 77.88 109 SER A C 1
ATOM 860 O O . SER A 1 109 ? -0.578 -0.637 -24.650 1.00 77.88 109 SER A O 1
ATOM 862 N N . PRO A 1 110 ? -1.229 -2.700 -24.010 1.00 82.38 110 PRO A N 1
ATOM 863 C CA . PRO A 1 110 ? -0.450 -2.689 -22.773 1.00 82.38 110 PRO A CA 1
ATOM 864 C C . PRO A 1 110 ? 1.068 -2.717 -23.039 1.00 82.38 110 PRO A C 1
ATOM 866 O O . PRO A 1 110 ? 1.847 -2.353 -22.167 1.00 82.38 110 PRO A O 1
ATOM 869 N N . ASP A 1 111 ? 1.501 -3.055 -24.259 1.00 87.75 111 ASP A N 1
ATOM 870 C CA . ASP A 1 111 ? 2.910 -3.049 -24.680 1.00 87.75 111 ASP A CA 1
ATOM 871 C C . ASP A 1 111 ? 3.597 -1.695 -24.465 1.00 87.75 111 ASP A C 1
ATOM 873 O O . ASP A 1 111 ? 4.767 -1.639 -24.086 1.00 87.75 111 ASP A O 1
ATOM 877 N N . ILE A 1 112 ? 2.865 -0.596 -24.688 1.00 89.56 112 ILE A N 1
ATOM 878 C CA . ILE A 1 112 ? 3.388 0.759 -24.480 1.00 89.56 112 ILE A CA 1
ATOM 879 C C . ILE A 1 112 ? 3.722 0.936 -22.999 1.00 89.56 112 ILE A C 1
ATOM 881 O O . ILE A 1 112 ? 4.813 1.389 -22.665 1.00 89.56 112 ILE A O 1
ATOM 885 N N . TYR A 1 113 ? 2.814 0.516 -22.118 1.00 91.56 113 TYR A N 1
ATOM 886 C CA . TYR A 1 113 ? 3.014 0.570 -20.678 1.00 91.56 113 TYR A CA 1
ATOM 887 C C . TYR A 1 113 ? 4.236 -0.251 -20.235 1.00 91.56 113 TYR A C 1
ATOM 889 O O . TYR A 1 113 ? 5.090 0.281 -19.526 1.00 91.56 113 TYR A O 1
ATOM 897 N N . TRP A 1 114 ? 4.382 -1.496 -20.702 1.00 91.50 114 TRP A N 1
ATOM 898 C CA . TRP A 1 114 ? 5.515 -2.351 -20.319 1.00 91.50 114 TRP A CA 1
ATOM 899 C C . TRP A 1 114 ? 6.868 -1.736 -20.697 1.00 91.50 114 TRP A C 1
ATOM 901 O O . TRP A 1 114 ? 7.825 -1.786 -19.919 1.00 91.50 114 TRP A O 1
ATOM 911 N N . LEU A 1 115 ? 6.950 -1.103 -21.872 1.00 93.12 115 LEU A N 1
ATOM 912 C CA . LEU A 1 115 ? 8.150 -0.391 -22.313 1.00 93.12 115 LEU A CA 1
ATOM 913 C C . LEU A 1 115 ? 8.422 0.861 -21.464 1.00 93.12 115 LEU A C 1
ATOM 915 O O . LEU A 1 115 ? 9.571 1.088 -21.083 1.00 93.12 115 LEU A O 1
ATOM 919 N N . MET A 1 116 ? 7.386 1.636 -21.119 1.00 94.19 116 MET A N 1
ATOM 920 C CA . MET A 1 116 ? 7.510 2.817 -20.249 1.00 94.19 116 MET A CA 1
ATOM 921 C C . MET A 1 116 ? 7.985 2.444 -18.840 1.00 94.19 116 MET A C 1
ATOM 923 O O . MET A 1 116 ? 8.909 3.060 -18.311 1.00 94.19 116 MET A O 1
ATOM 927 N N . GLN A 1 117 ? 7.413 1.392 -18.255 1.00 94.44 117 GLN A N 1
ATOM 928 C CA . GLN A 1 117 ? 7.830 0.860 -16.958 1.00 94.44 117 GLN A CA 1
ATOM 929 C C . GLN A 1 117 ? 9.285 0.378 -16.993 1.00 94.44 117 GLN A C 1
ATOM 931 O O . GLN A 1 117 ? 10.071 0.695 -16.100 1.00 94.44 117 GLN A O 1
ATOM 936 N N . SER A 1 118 ? 9.667 -0.350 -18.045 1.00 94.50 118 SER A N 1
ATOM 937 C CA . SER A 1 118 ? 11.041 -0.834 -18.216 1.00 94.50 118 SER A CA 1
ATOM 938 C C . SER A 1 118 ? 12.033 0.327 -18.331 1.00 94.50 118 SER A C 1
ATOM 940 O O . SER A 1 118 ? 13.106 0.281 -17.728 1.00 94.50 118 SER A O 1
ATOM 942 N N . ALA A 1 119 ? 11.666 1.393 -19.054 1.00 96.75 119 ALA A N 1
ATOM 943 C CA . ALA A 1 119 ? 12.470 2.607 -19.159 1.00 96.75 119 ALA A CA 1
ATOM 944 C C . ALA A 1 119 ? 12.642 3.300 -17.800 1.00 96.75 119 ALA A C 1
ATOM 946 O O . ALA A 1 119 ? 13.764 3.651 -17.430 1.00 96.75 119 ALA A O 1
ATOM 947 N N . ALA A 1 120 ? 11.556 3.431 -17.032 1.00 95.69 120 ALA A N 1
ATOM 948 C CA . ALA A 1 120 ? 11.595 3.993 -15.687 1.00 95.69 120 ALA A CA 1
ATOM 949 C C . ALA A 1 120 ? 12.543 3.193 -14.780 1.00 95.69 120 ALA A C 1
ATOM 951 O O . ALA A 1 120 ? 13.473 3.767 -14.221 1.00 95.69 120 ALA A O 1
ATOM 952 N N . ILE A 1 121 ? 12.398 1.867 -14.709 1.00 92.88 121 ILE A N 1
ATOM 953 C CA . ILE A 1 121 ? 13.271 1.013 -13.884 1.00 92.88 121 ILE A CA 1
ATOM 954 C C . ILE A 1 121 ? 14.738 1.105 -14.336 1.00 92.88 121 ILE A C 1
ATOM 956 O O . ILE A 1 121 ? 15.629 1.218 -13.498 1.00 92.88 121 ILE A O 1
ATOM 960 N N . ALA A 1 122 ? 15.019 1.100 -15.643 1.00 93.88 122 ALA A N 1
ATOM 961 C CA . ALA A 1 122 ? 16.390 1.235 -16.136 1.00 93.88 122 ALA A CA 1
ATOM 962 C C . ALA A 1 122 ? 17.014 2.589 -15.742 1.00 93.88 122 ALA A C 1
ATOM 964 O O . ALA A 1 122 ? 18.145 2.626 -15.262 1.00 93.88 122 ALA A O 1
ATOM 965 N N . SER A 1 123 ? 16.263 3.690 -15.871 1.00 94.62 123 SER A N 1
ATOM 966 C CA . SER A 1 123 ? 16.725 5.027 -15.460 1.00 94.62 123 SER A CA 1
ATOM 967 C C . SER A 1 123 ? 16.899 5.168 -13.946 1.00 94.62 123 SER A C 1
ATOM 969 O O . SER A 1 123 ? 17.815 5.849 -13.493 1.00 94.62 123 SER A O 1
ATOM 971 N N . LEU A 1 124 ? 16.067 4.471 -13.165 1.00 91.50 124 LEU A N 1
ATOM 972 C CA . LEU A 1 124 ? 16.146 4.439 -11.710 1.00 91.50 124 LEU A CA 1
ATOM 973 C C . LEU A 1 124 ? 17.482 3.862 -11.245 1.00 91.50 124 LEU A C 1
ATOM 975 O O . LEU A 1 124 ? 18.136 4.444 -10.387 1.00 91.50 124 LEU A O 1
ATOM 979 N N . PHE A 1 125 ? 17.903 2.741 -11.835 1.00 89.00 125 PHE A N 1
ATOM 980 C CA . PHE A 1 125 ? 19.209 2.158 -11.537 1.00 89.00 125 PHE A CA 1
ATOM 981 C C . PHE A 1 125 ? 20.357 3.003 -12.082 1.00 89.00 125 PHE A C 1
ATOM 983 O O . PHE A 1 125 ? 21.380 3.107 -11.416 1.00 89.00 125 PHE A O 1
ATOM 990 N N . ALA A 1 126 ? 20.185 3.619 -13.251 1.00 91.06 126 ALA A N 1
ATOM 991 C CA . ALA A 1 126 ? 21.232 4.407 -13.879 1.00 91.06 126 ALA A CA 1
ATOM 992 C C . ALA A 1 126 ? 21.569 5.695 -13.113 1.00 91.06 126 ALA A C 1
ATOM 994 O O . ALA A 1 126 ? 22.745 5.995 -12.915 1.00 91.06 126 ALA A O 1
ATOM 995 N N . ASP A 1 127 ? 20.556 6.462 -12.699 1.00 89.25 127 ASP A N 1
ATOM 996 C CA . ASP A 1 127 ? 20.740 7.827 -12.186 1.00 89.25 127 ASP A CA 1
ATOM 997 C C . ASP A 1 127 ? 19.990 8.127 -10.879 1.00 89.25 127 ASP A C 1
ATOM 999 O O . ASP A 1 127 ? 20.169 9.203 -10.306 1.00 89.25 127 ASP A O 1
ATOM 1003 N N . GLY A 1 128 ? 19.207 7.179 -10.366 1.00 87.25 128 GLY A N 1
ATOM 1004 C CA . GLY A 1 128 ? 18.492 7.309 -9.099 1.00 87.25 128 GLY A CA 1
ATOM 1005 C C . GLY A 1 128 ? 17.107 7.950 -9.212 1.00 87.25 128 GLY A C 1
ATOM 1006 O O . GLY A 1 128 ? 16.681 8.424 -10.270 1.00 87.25 128 GLY A O 1
ATOM 1007 N N . ILE A 1 129 ? 16.401 7.952 -8.076 1.00 86.88 129 ILE A N 1
ATOM 1008 C CA . ILE A 1 129 ? 14.990 8.357 -7.954 1.00 86.88 129 ILE A CA 1
ATOM 1009 C C . ILE A 1 129 ? 14.748 9.851 -8.219 1.00 86.88 129 ILE A C 1
ATOM 1011 O O . ILE A 1 129 ? 13.673 10.229 -8.669 1.00 86.88 129 ILE A O 1
ATOM 1015 N N . ASP A 1 130 ? 15.752 10.699 -7.997 1.00 85.06 130 ASP A N 1
ATOM 1016 C CA . ASP A 1 130 ? 15.643 12.150 -8.201 1.00 85.06 130 ASP A CA 1
ATOM 1017 C C . ASP A 1 130 ? 16.069 12.587 -9.616 1.00 85.06 130 ASP A C 1
ATOM 1019 O O . ASP A 1 130 ? 16.107 13.781 -9.921 1.00 85.06 130 ASP A O 1
ATOM 1023 N N . SER A 1 131 ? 16.420 11.639 -10.493 1.00 90.50 131 SER A N 1
ATOM 1024 C CA . SER A 1 131 ? 16.858 11.961 -11.851 1.00 90.50 131 SER A CA 1
ATOM 1025 C C . SER A 1 131 ? 15.698 12.454 -12.721 1.00 90.50 131 SER A C 1
ATOM 1027 O O . SER A 1 131 ? 14.584 11.931 -12.680 1.00 90.50 131 SER A O 1
ATOM 1029 N N . GLU A 1 132 ? 15.970 13.449 -13.571 1.00 93.81 132 GLU A N 1
ATOM 1030 C CA . GLU A 1 132 ? 14.971 14.005 -14.495 1.00 93.81 132 GLU A CA 1
ATOM 1031 C C . GLU A 1 132 ? 14.382 12.922 -15.413 1.00 93.81 132 GLU A C 1
ATOM 1033 O O . GLU A 1 132 ? 13.174 12.894 -15.658 1.00 93.81 132 GLU A O 1
ATOM 1038 N N . ALA A 1 133 ? 15.229 11.999 -15.882 1.00 92.94 133 ALA A N 1
ATOM 1039 C CA . ALA A 1 133 ? 14.814 10.877 -16.714 1.00 92.94 133 ALA A CA 1
ATOM 1040 C C . ALA A 1 133 ? 13.829 9.960 -15.976 1.00 92.94 133 ALA A C 1
ATOM 1042 O O . ALA A 1 133 ? 12.757 9.671 -16.511 1.00 92.94 133 ALA A O 1
ATOM 1043 N N . PHE A 1 134 ? 14.147 9.563 -14.738 1.00 95.19 134 PHE A N 1
ATOM 1044 C CA . PHE A 1 134 ? 13.257 8.724 -13.942 1.00 95.19 134 PHE A CA 1
ATOM 1045 C C . PHE A 1 134 ? 11.918 9.405 -13.677 1.00 95.19 134 PHE A C 1
ATOM 1047 O O . PHE A 1 134 ? 10.876 8.817 -13.952 1.00 95.19 134 PHE A O 1
ATOM 1054 N N . LEU A 1 135 ? 11.928 10.657 -13.211 1.00 92.00 135 LEU A N 1
ATOM 1055 C CA . LEU A 1 135 ? 10.703 11.401 -12.901 1.00 92.00 135 LEU A CA 1
ATOM 1056 C C . LEU A 1 135 ? 9.805 11.561 -14.133 1.00 92.00 135 LEU A C 1
ATOM 1058 O O . LEU A 1 135 ? 8.580 11.441 -14.044 1.00 92.00 135 LEU A O 1
ATOM 1062 N N . LYS A 1 136 ? 10.409 11.787 -15.304 1.00 95.00 136 LYS A N 1
ATOM 1063 C CA . LYS A 1 136 ? 9.687 11.826 -16.575 1.00 95.00 136 LYS A CA 1
ATOM 1064 C C . LYS A 1 136 ? 9.023 10.483 -16.883 1.00 95.00 136 LYS A C 1
ATOM 1066 O O . LYS A 1 136 ? 7.825 10.450 -17.150 1.00 95.00 136 LYS A O 1
ATOM 1071 N N . TYR A 1 137 ? 9.772 9.383 -16.838 1.00 96.12 137 TYR A N 1
ATOM 1072 C CA . TYR A 1 137 ? 9.237 8.062 -17.178 1.00 96.12 137 TYR A CA 1
ATOM 1073 C C . TYR A 1 137 ? 8.220 7.563 -16.149 1.00 96.12 137 TYR A C 1
ATOM 1075 O O . TYR A 1 137 ? 7.211 6.976 -16.525 1.00 96.12 137 TYR A O 1
ATOM 1083 N N . GLN A 1 138 ? 8.425 7.864 -14.866 1.00 94.38 138 GLN A N 1
ATOM 1084 C CA . GLN A 1 138 ? 7.468 7.590 -13.796 1.00 94.38 138 GLN A CA 1
ATOM 1085 C C . GLN A 1 138 ? 6.134 8.297 -14.049 1.00 94.38 138 GLN A C 1
ATOM 1087 O O . GLN A 1 138 ? 5.078 7.677 -13.946 1.00 94.38 138 GLN A O 1
ATOM 1092 N N . LYS A 1 139 ? 6.163 9.575 -14.441 1.00 91.69 139 LYS A N 1
ATOM 1093 C CA . LYS A 1 139 ? 4.944 10.305 -14.803 1.00 91.69 139 LYS A CA 1
ATOM 1094 C C . LYS A 1 139 ? 4.191 9.623 -15.951 1.00 91.69 139 LYS A C 1
ATOM 1096 O O . LYS A 1 139 ? 2.964 9.528 -15.905 1.00 91.69 139 LYS A O 1
ATOM 1101 N N . ASP A 1 140 ? 4.912 9.134 -16.957 1.00 92.25 140 ASP A N 1
ATOM 1102 C CA . ASP A 1 140 ? 4.312 8.441 -18.101 1.00 92.25 140 ASP A CA 1
ATOM 1103 C C . ASP A 1 140 ? 3.776 7.048 -17.725 1.00 92.25 140 ASP A C 1
ATOM 1105 O O . ASP A 1 140 ? 2.734 6.638 -18.232 1.00 92.25 140 ASP A O 1
ATOM 1109 N N . VAL A 1 141 ? 4.409 6.349 -16.776 1.00 93.19 141 VAL A N 1
ATOM 1110 C CA . VAL A 1 141 ? 3.877 5.130 -16.137 1.00 93.19 141 VAL A CA 1
ATOM 1111 C C . VAL A 1 141 ? 2.570 5.435 -15.397 1.00 93.19 141 VAL A C 1
ATOM 1113 O O . VAL A 1 141 ? 1.576 4.730 -15.576 1.00 93.19 141 VAL A O 1
ATOM 1116 N N . HIS A 1 142 ? 2.516 6.524 -14.624 1.00 91.00 142 HIS A N 1
ATOM 1117 C CA . HIS A 1 142 ? 1.325 6.930 -13.866 1.00 91.00 142 HIS A CA 1
ATOM 1118 C C . HIS A 1 142 ? 0.141 7.357 -14.735 1.00 91.00 142 HIS A C 1
ATOM 1120 O O . HIS A 1 142 ? -0.991 7.343 -14.253 1.00 91.00 142 HIS A O 1
ATOM 1126 N N . HIS A 1 143 ? 0.347 7.666 -16.018 1.00 89.94 143 HIS A N 1
ATOM 1127 C CA . HIS A 1 143 ? -0.754 7.873 -16.965 1.00 89.94 143 HIS A CA 1
ATOM 1128 C C . HIS A 1 143 ? -1.662 6.632 -17.103 1.00 89.94 143 HIS A C 1
ATOM 1130 O O . HIS A 1 143 ? -2.839 6.748 -17.444 1.00 89.94 143 HIS A O 1
ATOM 1136 N N . TYR A 1 144 ? -1.136 5.444 -16.799 1.00 86.50 144 TYR A N 1
ATOM 1137 C CA . TYR A 1 144 ? -1.829 4.160 -16.919 1.00 86.50 144 TYR A CA 1
ATOM 1138 C C . TYR A 1 144 ? -2.470 3.677 -15.610 1.00 86.50 144 TYR A C 1
ATOM 1140 O O . TYR A 1 144 ? -3.002 2.565 -15.567 1.00 86.50 144 TYR A O 1
ATOM 1148 N N . LYS A 1 145 ? -2.436 4.489 -14.543 1.00 84.44 145 LYS A N 1
ATOM 1149 C CA . LYS A 1 145 ? -2.873 4.082 -13.196 1.00 84.44 145 LYS A CA 1
ATOM 1150 C C . LYS A 1 145 ? -4.364 3.748 -13.101 1.00 84.44 145 LYS A C 1
ATOM 1152 O O . LYS A 1 145 ? -4.730 2.877 -12.332 1.00 84.44 145 LYS A O 1
ATOM 1157 N N . ASP A 1 146 ? -5.200 4.396 -13.912 1.00 80.06 146 ASP A N 1
ATOM 1158 C CA . ASP A 1 146 ? -6.661 4.223 -13.886 1.00 80.06 146 ASP A CA 1
ATOM 1159 C C . ASP A 1 146 ? -7.157 3.235 -14.966 1.00 80.06 146 ASP A C 1
ATOM 1161 O O . ASP A 1 146 ? -8.359 3.075 -15.188 1.00 80.06 146 ASP A O 1
ATOM 1165 N N . GLN A 1 147 ? -6.241 2.577 -15.690 1.00 81.50 147 GLN A N 1
ATOM 1166 C CA . GLN A 1 147 ? -6.588 1.618 -16.738 1.00 81.50 147 GLN A CA 1
ATOM 1167 C C . GLN A 1 147 ? -6.644 0.195 -16.176 1.00 81.50 147 GLN A C 1
ATOM 1169 O O . GLN A 1 147 ? -5.663 -0.322 -15.647 1.00 81.50 147 GLN A O 1
ATOM 1174 N N . ARG A 1 148 ? -7.771 -0.493 -16.390 1.00 79.50 148 ARG A N 1
ATOM 1175 C CA . ARG A 1 148 ? -8.060 -1.826 -15.824 1.00 79.50 148 ARG A CA 1
ATOM 1176 C C . ARG A 1 148 ? -6.969 -2.887 -16.049 1.00 79.50 148 ARG A C 1
ATOM 1178 O O . ARG A 1 148 ? -6.842 -3.796 -15.238 1.00 79.50 148 ARG A O 1
ATOM 1185 N N . LEU A 1 149 ? -6.230 -2.821 -17.159 1.00 79.38 149 LEU A N 1
ATOM 1186 C CA . LEU A 1 149 ? -5.200 -3.815 -17.501 1.00 79.38 149 LEU A CA 1
ATOM 1187 C C . LEU A 1 149 ? -3.833 -3.529 -16.861 1.00 79.38 149 LEU A C 1
ATOM 1189 O O . LEU A 1 149 ? -3.007 -4.435 -16.784 1.00 79.38 149 LEU A O 1
ATOM 1193 N N . THR A 1 150 ? -3.587 -2.295 -16.423 1.00 81.19 150 THR A N 1
ATOM 1194 C CA . THR A 1 150 ? -2.264 -1.817 -15.989 1.00 81.19 150 THR A CA 1
ATOM 1195 C C . THR A 1 150 ? -2.267 -1.231 -14.579 1.00 81.19 150 THR A C 1
ATOM 1197 O O . THR A 1 150 ? -1.200 -1.126 -13.990 1.00 81.19 150 THR A O 1
ATOM 1200 N N . GLU A 1 151 ? -3.431 -0.913 -14.002 1.00 78.25 151 GLU A N 1
ATOM 1201 C CA . GLU A 1 151 ? -3.598 -0.383 -12.636 1.00 78.25 151 GLU A CA 1
ATOM 1202 C C . GLU A 1 151 ? -2.786 -1.181 -11.603 1.00 78.25 151 GLU A C 1
ATOM 1204 O O . GLU A 1 151 ? -1.955 -0.619 -10.889 1.00 78.25 151 GLU A O 1
ATOM 1209 N N . GLY A 1 152 ? -2.943 -2.510 -11.579 1.00 73.38 152 GLY A N 1
ATOM 1210 C CA . GLY A 1 152 ? -2.219 -3.370 -10.634 1.00 73.38 152 GLY A CA 1
ATOM 1211 C C . GLY A 1 152 ? -0.700 -3.367 -10.833 1.00 73.38 152 GLY A C 1
ATOM 1212 O O . GLY A 1 152 ? 0.052 -3.563 -9.883 1.00 73.38 152 GLY A O 1
ATOM 1213 N N . GLN A 1 153 ? -0.234 -3.106 -12.052 1.00 82.62 153 GLN A N 1
ATOM 1214 C CA . GLN A 1 153 ? 1.194 -3.084 -12.370 1.00 82.62 153 GLN A CA 1
ATOM 1215 C C . GLN A 1 153 ? 1.812 -1.727 -12.078 1.00 82.62 153 GLN A C 1
ATOM 1217 O O . GLN A 1 153 ? 2.935 -1.666 -11.589 1.00 82.62 153 GLN A O 1
ATOM 1222 N N . VAL A 1 154 ? 1.062 -0.641 -12.279 1.00 79.94 154 VAL A N 1
ATOM 1223 C CA . VAL A 1 154 ? 1.459 0.691 -11.814 1.00 79.94 154 VAL A CA 1
ATOM 1224 C C . VAL A 1 154 ? 1.621 0.675 -10.296 1.00 79.94 154 VAL A C 1
ATOM 1226 O O . VAL A 1 154 ? 2.635 1.142 -9.786 1.00 79.94 154 VAL A O 1
ATOM 1229 N N . TRP A 1 155 ? 0.688 0.042 -9.581 1.00 76.50 155 TRP A N 1
ATOM 1230 C CA . TRP A 1 155 ? 0.811 -0.148 -8.138 1.00 76.50 155 TRP A CA 1
ATOM 1231 C C . TRP A 1 155 ? 2.033 -0.999 -7.752 1.00 76.50 155 TRP A C 1
ATOM 1233 O O . TRP A 1 155 ? 2.781 -0.622 -6.852 1.00 76.50 155 TRP A O 1
ATOM 1243 N N . ALA A 1 156 ? 2.286 -2.111 -8.453 1.00 76.56 156 ALA A N 1
ATOM 1244 C CA . ALA A 1 156 ? 3.473 -2.940 -8.218 1.00 76.56 156 ALA A CA 1
ATOM 1245 C C . ALA A 1 156 ? 4.788 -2.183 -8.491 1.00 76.56 156 ALA A C 1
ATOM 1247 O O . ALA A 1 156 ? 5.764 -2.356 -7.762 1.00 76.56 156 ALA A O 1
ATOM 1248 N N . PHE A 1 157 ? 4.808 -1.323 -9.513 1.00 85.81 157 PHE A N 1
ATOM 1249 C CA . PHE A 1 157 ? 5.915 -0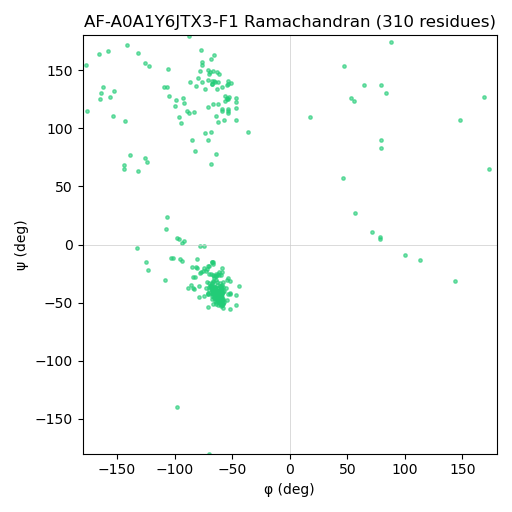.415 -9.802 1.00 85.81 157 PHE A CA 1
ATOM 1250 C C . PHE A 1 157 ? 6.148 0.567 -8.653 1.00 85.81 157 PHE A C 1
ATOM 1252 O O . PHE A 1 157 ? 7.274 0.659 -8.167 1.00 85.81 157 PHE A O 1
ATOM 1259 N N . ASP A 1 158 ? 5.103 1.237 -8.165 1.00 81.62 158 ASP A N 1
ATOM 1260 C CA . ASP A 1 158 ? 5.220 2.181 -7.049 1.00 81.62 158 ASP A CA 1
ATOM 1261 C C . ASP A 1 158 ? 5.715 1.496 -5.771 1.00 81.62 158 ASP A C 1
ATOM 1263 O O . ASP A 1 158 ? 6.586 2.028 -5.080 1.00 81.62 158 ASP A O 1
ATOM 1267 N N . LEU A 1 159 ? 5.216 0.287 -5.495 1.00 74.56 159 LEU A N 1
ATOM 1268 C CA . LEU A 1 159 ? 5.657 -0.529 -4.368 1.00 74.56 159 LEU A CA 1
ATOM 1269 C C . LEU A 1 159 ? 7.139 -0.904 -4.491 1.00 74.56 159 LEU A C 1
ATOM 1271 O O . LEU A 1 159 ? 7.882 -0.804 -3.517 1.00 74.56 159 LEU A O 1
ATOM 1275 N N . TYR A 1 160 ? 7.584 -1.324 -5.677 1.00 80.56 160 TYR A N 1
ATOM 1276 C CA . TYR A 1 160 ? 8.986 -1.661 -5.918 1.00 80.56 160 TYR A CA 1
ATOM 1277 C C . TYR A 1 160 ? 9.900 -0.448 -5.721 1.00 80.56 160 TYR A C 1
ATOM 1279 O O . TYR A 1 160 ? 10.898 -0.539 -5.005 1.00 80.56 160 TYR A O 1
ATOM 1287 N N . VAL A 1 161 ? 9.546 0.699 -6.313 1.00 83.75 161 VAL A N 1
ATOM 1288 C CA . VAL A 1 161 ? 10.322 1.941 -6.192 1.00 83.75 161 VAL A CA 1
ATOM 1289 C C . VAL A 1 161 ? 10.417 2.378 -4.732 1.00 83.75 161 VAL A C 1
ATOM 1291 O O . VAL A 1 161 ? 11.516 2.688 -4.276 1.00 83.75 161 VAL A O 1
ATOM 1294 N N . SER A 1 162 ? 9.306 2.362 -3.987 1.00 74.50 162 SER A N 1
ATOM 1295 C CA . SER A 1 162 ? 9.280 2.799 -2.586 1.00 74.50 162 SER A CA 1
ATOM 1296 C C . SER A 1 162 ? 10.100 1.899 -1.664 1.00 74.50 162 SER A C 1
ATOM 1298 O O . SER A 1 162 ? 10.813 2.406 -0.802 1.00 74.50 162 SER A O 1
ATOM 1300 N N . HIS A 1 163 ? 10.059 0.579 -1.872 1.00 70.50 163 HIS A N 1
ATOM 1301 C CA . HIS A 1 163 ? 10.881 -0.364 -1.111 1.00 70.50 163 HIS A CA 1
ATOM 1302 C C . HIS A 1 163 ? 12.366 -0.206 -1.430 1.00 70.50 163 HIS A C 1
ATOM 1304 O O . HIS A 1 163 ? 13.213 -0.349 -0.548 1.00 70.50 163 HIS A O 1
ATOM 1310 N N . ARG A 1 164 ? 12.694 0.025 -2.707 1.00 71.44 164 ARG A N 1
ATOM 1311 C CA . ARG A 1 164 ? 14.079 -0.008 -3.179 1.00 71.44 164 ARG A CA 1
ATOM 1312 C C . ARG A 1 164 ? 14.821 1.296 -2.942 1.00 71.44 164 ARG A C 1
ATOM 1314 O O . ARG A 1 164 ? 15.998 1.277 -2.591 1.00 71.44 164 ARG A O 1
ATOM 1321 N N . PHE A 1 165 ? 14.121 2.405 -3.113 1.00 70.44 165 PHE A N 1
ATOM 1322 C CA . PHE A 1 165 ? 14.619 3.752 -2.900 1.00 70.44 165 PHE A CA 1
ATOM 1323 C C . PHE A 1 165 ? 13.688 4.429 -1.903 1.00 70.44 165 PHE A C 1
ATOM 1325 O O . PHE A 1 165 ? 12.904 5.302 -2.290 1.00 70.44 165 PHE A O 1
ATOM 1332 N N . PRO A 1 166 ? 13.733 4.009 -0.622 1.00 61.53 166 PRO A N 1
ATOM 1333 C CA . PRO A 1 166 ? 12.920 4.638 0.396 1.00 61.53 166 PRO A CA 1
ATOM 1334 C C . PRO A 1 166 ? 13.306 6.110 0.421 1.00 61.53 166 PRO A C 1
ATOM 1336 O O . PRO A 1 166 ? 14.447 6.471 0.727 1.00 61.53 166 PRO A O 1
ATOM 1339 N N . VAL A 1 167 ? 12.354 6.970 0.056 1.00 57.28 167 VAL A N 1
ATOM 1340 C CA . VAL A 1 167 ? 12.490 8.402 0.292 1.00 57.28 167 VAL A CA 1
ATOM 1341 C C . VAL A 1 167 ? 12.780 8.517 1.778 1.00 57.28 167 VAL A C 1
ATOM 1343 O O . VAL A 1 167 ? 11.957 8.079 2.585 1.00 57.28 167 VAL A O 1
ATOM 1346 N N . LYS A 1 168 ? 13.969 9.023 2.145 1.00 47.25 168 LYS A N 1
ATOM 1347 C CA . LYS A 1 168 ? 14.313 9.233 3.555 1.00 47.25 168 LYS A CA 1
ATOM 1348 C C . LYS A 1 168 ? 13.111 9.921 4.194 1.00 47.25 168 LYS A C 1
ATOM 1350 O O . LYS A 1 168 ? 12.717 10.970 3.669 1.00 47.25 168 LYS A O 1
ATOM 1355 N N . PRO A 1 169 ? 12.508 9.349 5.255 1.00 44.47 169 PRO A N 1
ATOM 1356 C CA . PRO A 1 169 ? 11.397 10.010 5.909 1.00 44.47 169 PRO A CA 1
ATOM 1357 C C . PRO A 1 169 ? 11.878 11.415 6.232 1.00 44.47 169 PRO A C 1
ATOM 1359 O O . PRO A 1 169 ? 12.985 11.581 6.760 1.00 44.47 169 PRO A O 1
ATOM 1362 N N . ALA A 1 170 ? 11.108 12.416 5.797 1.00 43.88 170 ALA A N 1
ATOM 1363 C CA . ALA A 1 170 ? 11.452 13.803 6.045 1.00 43.88 170 ALA A CA 1
ATOM 1364 C C . ALA A 1 170 ? 11.832 13.915 7.529 1.00 43.88 170 ALA A C 1
ATOM 1366 O O . ALA A 1 170 ? 11.075 13.426 8.378 1.00 43.88 170 ALA A O 1
ATOM 1367 N N . PRO A 1 171 ? 13.024 14.447 7.860 1.00 42.25 171 PRO A N 1
ATOM 1368 C CA . PRO A 1 171 ? 13.406 14.600 9.248 1.00 42.25 171 PRO A CA 1
ATOM 1369 C C . PRO A 1 171 ? 12.333 15.486 9.876 1.00 42.25 171 PRO A C 1
ATOM 1371 O O . PRO A 1 171 ? 12.154 16.626 9.456 1.00 42.25 171 PRO A O 1
ATOM 1374 N N . LEU A 1 172 ? 11.609 14.911 10.843 1.00 44.19 172 LEU A N 1
ATOM 1375 C CA . LEU A 1 172 ? 10.363 15.412 11.430 1.00 44.19 172 LEU A CA 1
ATOM 1376 C C . LEU A 1 172 ? 9.120 15.150 10.555 1.00 44.19 172 LEU A C 1
ATOM 1378 O O . LEU A 1 172 ? 8.673 16.016 9.804 1.00 44.19 172 LEU A O 1
ATOM 1382 N N . LEU A 1 173 ? 8.466 13.996 10.758 1.00 48.53 173 LEU A N 1
ATOM 1383 C CA . LEU A 1 173 ? 7.018 13.884 10.544 1.00 48.53 173 LEU A CA 1
ATOM 1384 C C . LEU A 1 173 ? 6.335 14.805 11.567 1.00 48.53 173 LEU A C 1
ATOM 1386 O O . LEU A 1 173 ? 5.869 14.369 12.616 1.00 48.53 173 LEU A O 1
ATOM 1390 N N . MET A 1 174 ? 6.343 16.112 11.291 1.00 46.66 174 MET A N 1
ATOM 1391 C CA . MET A 1 174 ? 5.415 17.052 11.900 1.00 46.66 174 MET A CA 1
ATOM 1392 C C . MET A 1 174 ? 4.024 16.482 11.647 1.00 46.66 174 MET A C 1
ATOM 1394 O O . MET A 1 174 ? 3.602 16.356 10.499 1.00 46.66 174 MET A O 1
ATOM 1398 N N . HIS A 1 175 ? 3.353 16.075 12.721 1.00 51.06 175 HIS A N 1
ATOM 1399 C CA . HIS A 1 175 ? 1.964 15.652 12.689 1.00 51.06 175 HIS A CA 1
ATOM 1400 C C . HIS A 1 175 ? 1.146 16.782 12.039 1.00 51.06 175 HIS A C 1
ATOM 1402 O O . HIS A 1 175 ? 1.061 17.859 12.636 1.00 51.06 175 HIS A O 1
ATOM 1408 N N . PRO A 1 176 ? 0.518 16.607 10.860 1.00 49.69 176 PRO A N 1
ATOM 1409 C CA . PRO A 1 176 ? -0.486 17.556 10.421 1.00 49.69 176 PRO A CA 1
ATOM 1410 C C . PRO A 1 176 ? -1.720 17.287 11.277 1.00 49.69 176 PRO A C 1
ATOM 1412 O O . PRO A 1 176 ? -2.472 16.340 11.061 1.00 49.69 176 PRO A O 1
ATOM 1415 N N . SER A 1 177 ? -1.875 18.049 12.353 1.00 51.56 177 SER A N 1
ATOM 1416 C CA . SER A 1 177 ? -3.146 18.114 13.052 1.00 51.56 177 SER A CA 1
ATOM 1417 C C . SER A 1 177 ? -4.167 18.788 12.127 1.00 51.56 177 SER A C 1
ATOM 1419 O O . SER A 1 177 ? -3.970 19.909 11.669 1.00 51.56 177 SER A O 1
ATOM 1421 N N . VAL A 1 178 ? -5.239 18.051 11.831 1.00 48.94 178 VAL A N 1
ATOM 1422 C CA . VAL A 1 178 ? -6.668 18.390 12.018 1.00 48.94 178 VAL A CA 1
ATOM 1423 C C . VAL A 1 178 ? -7.542 17.851 10.874 1.00 48.94 178 VAL A C 1
ATOM 1425 O O . VAL A 1 178 ? -8.646 17.408 11.156 1.00 48.94 178 VAL A O 1
ATOM 1428 N N . GLU A 1 179 ? -7.067 17.740 9.630 1.00 56.72 179 GLU A N 1
ATOM 1429 C CA . GLU A 1 179 ? -7.928 17.290 8.515 1.00 56.72 179 GLU A CA 1
ATOM 1430 C C . GLU A 1 179 ? -7.205 16.318 7.573 1.00 56.72 179 GLU A C 1
ATOM 1432 O O . GLU A 1 179 ? -6.769 16.676 6.482 1.00 56.72 179 GLU A O 1
ATOM 1437 N N . THR A 1 180 ? -7.066 15.057 7.993 1.00 61.56 180 THR A N 1
ATOM 1438 C CA . THR A 1 180 ? -6.679 13.967 7.076 1.00 61.56 180 THR A CA 1
ATOM 1439 C C . THR A 1 180 ? -7.872 13.524 6.227 1.00 61.56 180 THR A C 1
ATOM 1441 O O . THR A 1 180 ? -7.686 13.009 5.141 1.00 61.56 180 THR A O 1
ATOM 1444 N N . ARG A 1 181 ? -9.105 13.740 6.697 1.00 75.56 181 ARG A N 1
ATOM 1445 C CA . ARG A 1 181 ? -10.323 13.183 6.097 1.00 75.56 181 ARG A CA 1
ATOM 1446 C C . ARG A 1 181 ? -11.309 14.267 5.690 1.00 75.56 181 ARG A C 1
ATOM 1448 O O . ARG A 1 181 ? -11.322 15.354 6.266 1.00 75.56 181 ARG A O 1
ATOM 1455 N N . LEU A 1 182 ? -12.148 13.961 4.701 1.00 75.81 182 LEU A N 1
ATOM 1456 C CA . LEU A 1 182 ? -13.210 14.873 4.279 1.00 75.81 182 LEU A CA 1
ATOM 1457 C C . LEU A 1 182 ? -14.245 15.037 5.409 1.00 75.81 182 LEU A C 1
ATOM 1459 O O . LEU A 1 182 ? -14.639 14.033 6.003 1.00 75.81 182 LEU A O 1
ATOM 1463 N N . PRO A 1 183 ? -14.785 16.247 5.657 1.00 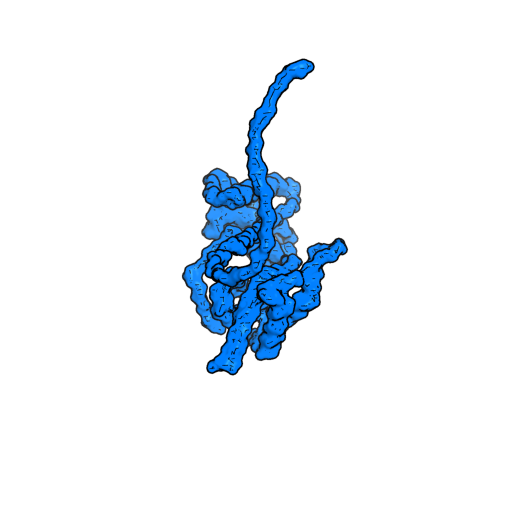76.69 183 PRO A N 1
ATOM 1464 C CA . PRO A 1 183 ? -15.781 16.473 6.715 1.00 76.69 183 PRO A CA 1
ATOM 1465 C C . PRO A 1 183 ? -17.068 15.647 6.573 1.00 76.69 183 PRO A C 1
ATOM 1467 O O . PRO A 1 183 ? -17.819 15.495 7.531 1.00 76.69 183 PRO A O 1
ATOM 1470 N N . SER A 1 184 ? -17.356 15.153 5.365 1.00 81.56 184 SER A N 1
ATOM 1471 C CA . SER A 1 184 ? -18.519 14.314 5.069 1.00 81.56 184 SER A CA 1
ATOM 1472 C C . SER A 1 184 ? -18.333 12.844 5.437 1.00 81.56 184 SER A C 1
ATOM 1474 O O . SER A 1 184 ? -19.297 12.084 5.376 1.00 81.56 184 SER A O 1
ATOM 1476 N N . GLU A 1 185 ? -17.107 12.411 5.730 1.00 83.44 185 GLU A N 1
ATOM 1477 C CA . GLU A 1 185 ? -16.844 11.012 6.028 1.00 83.44 185 GLU A CA 1
ATOM 1478 C C . GLU A 1 185 ? -17.307 10.641 7.444 1.00 83.44 185 GLU A C 1
ATOM 1480 O O . GLU A 1 185 ? -17.096 11.414 8.383 1.00 83.44 185 GLU A O 1
ATOM 1485 N N . PRO A 1 186 ? -17.913 9.455 7.641 1.00 89.50 186 PRO A N 1
ATOM 1486 C CA . PRO A 1 186 ? -18.399 9.074 8.957 1.00 89.50 186 PRO A CA 1
ATOM 1487 C C . PRO A 1 186 ? -17.247 8.866 9.951 1.00 89.50 186 PRO A C 1
ATOM 1489 O O . PRO A 1 186 ? -16.135 8.453 9.592 1.00 89.50 186 PRO A O 1
ATOM 1492 N N . ILE A 1 187 ? -17.540 9.140 11.220 1.00 89.94 187 ILE A N 1
ATOM 1493 C CA . ILE A 1 187 ? -16.647 8.952 12.368 1.00 89.94 187 ILE A CA 1
ATOM 1494 C C . ILE A 1 187 ? -17.163 7.736 13.156 1.00 89.94 187 ILE A C 1
ATOM 1496 O O . ILE A 1 187 ? -18.379 7.629 13.328 1.00 89.94 187 ILE A O 1
ATOM 1500 N N . PRO A 1 188 ? -16.299 6.804 13.599 1.00 93.81 188 PRO A N 1
ATOM 1501 C CA . PRO A 1 188 ? -16.719 5.612 14.322 1.00 93.81 188 PRO A CA 1
ATOM 1502 C C . PRO A 1 188 ? -17.283 5.980 15.689 1.00 93.81 188 PRO A C 1
ATOM 1504 O O . PRO A 1 188 ? -16.749 6.849 16.384 1.00 93.81 188 PRO A O 1
ATOM 1507 N N . GLY A 1 189 ? -18.349 5.284 16.074 1.00 93.25 189 GLY A N 1
ATOM 1508 C CA . GLY A 1 189 ? -18.880 5.359 17.426 1.00 93.25 189 GLY A CA 1
ATOM 1509 C C . GLY A 1 189 ? -18.038 4.549 18.423 1.00 93.25 189 GLY A C 1
ATOM 1510 O O . GLY A 1 189 ? -17.216 3.716 18.024 1.00 93.25 189 GLY A O 1
ATOM 1511 N N . PRO A 1 190 ? -18.263 4.739 19.734 1.00 94.56 190 PRO A N 1
ATOM 1512 C CA . PRO A 1 190 ? -17.707 3.892 20.791 1.00 94.56 190 PRO A CA 1
ATOM 1513 C C . PRO A 1 190 ? -17.845 2.387 20.516 1.00 94.56 190 PRO A C 1
ATOM 1515 O O . PRO A 1 190 ? -16.893 1.635 20.695 1.00 94.56 190 PRO A O 1
ATOM 1518 N N . GLU A 1 191 ? -19.008 1.958 20.031 1.00 95.81 191 GLU A N 1
ATOM 1519 C CA . GLU A 1 191 ? -19.324 0.570 19.701 1.00 95.81 191 GLU A CA 1
ATOM 1520 C C . GLU A 1 191 ? -18.515 0.023 18.521 1.00 95.81 191 GLU A C 1
ATOM 1522 O O . GLU A 1 191 ? -18.124 -1.143 18.544 1.00 95.81 191 GLU A O 1
ATOM 1527 N N . ASP A 1 192 ? -18.214 0.852 17.517 1.00 97.12 192 ASP A N 1
ATOM 1528 C CA . ASP A 1 192 ? -17.371 0.451 16.389 1.00 97.12 192 ASP A CA 1
ATOM 1529 C C . ASP A 1 192 ? -15.921 0.268 16.845 1.00 97.12 192 ASP A C 1
ATOM 1531 O O . ASP A 1 192 ? -15.237 -0.667 16.421 1.00 97.12 192 ASP A O 1
ATOM 1535 N N . ILE A 1 193 ? -15.446 1.153 17.731 1.00 97.38 193 ILE A N 1
ATOM 1536 C CA . ILE A 1 193 ? -14.109 1.052 18.321 1.00 97.38 193 ILE A CA 1
ATOM 1537 C C . ILE A 1 193 ? -14.012 -0.216 19.174 1.00 97.38 193 ILE A C 1
ATOM 1539 O O . ILE A 1 193 ? -13.080 -1.005 19.005 1.00 97.38 193 ILE A O 1
ATOM 1543 N N . ASP A 1 194 ? -14.981 -0.431 20.062 1.00 97.50 194 ASP A N 1
ATOM 1544 C CA . ASP A 1 194 ? -15.005 -1.575 20.973 1.00 97.50 194 ASP A CA 1
ATOM 1545 C C . ASP A 1 194 ? -15.107 -2.904 20.193 1.00 97.50 194 ASP A C 1
ATOM 1547 O O . ASP A 1 194 ? -14.457 -3.889 20.557 1.00 97.50 194 ASP A O 1
ATOM 1551 N N . GLU A 1 195 ? -15.830 -2.927 19.066 1.00 98.38 195 GLU A N 1
ATOM 1552 C CA . GLU A 1 195 ? -15.850 -4.068 18.147 1.00 98.38 195 GLU A CA 1
ATOM 1553 C C . GLU A 1 195 ? -14.453 -4.377 17.596 1.00 98.38 195 GLU A C 1
ATOM 1555 O O . GLU A 1 195 ? -14.002 -5.519 17.721 1.00 98.38 195 GLU A O 1
ATOM 1560 N N . LEU A 1 196 ? -13.739 -3.394 17.028 1.00 98.12 196 LEU A N 1
ATOM 1561 C CA . LEU A 1 196 ? -12.387 -3.626 16.502 1.00 98.12 196 LEU A CA 1
ATOM 1562 C C . LEU A 1 196 ? -11.418 -4.083 17.598 1.00 98.12 196 LEU A C 1
ATOM 1564 O O . LEU A 1 196 ? -10.631 -5.010 17.389 1.00 98.12 196 LEU A O 1
ATOM 1568 N N . LEU A 1 197 ? -11.498 -3.480 18.785 1.00 98.12 197 LEU A N 1
ATOM 1569 C CA . LEU A 1 197 ? -10.651 -3.840 19.922 1.00 98.12 197 LEU A CA 1
ATOM 1570 C C . LEU A 1 197 ? -10.935 -5.255 20.445 1.00 98.12 197 LEU A C 1
ATOM 1572 O O . LEU A 1 197 ? -10.015 -5.912 20.936 1.00 98.12 197 LEU A O 1
ATOM 1576 N N . SER A 1 198 ? -12.152 -5.779 20.269 1.00 98.06 198 SER A N 1
ATOM 1577 C CA . SER A 1 198 ? -12.483 -7.168 20.623 1.00 98.06 198 SER A CA 1
ATOM 1578 C C . SER A 1 198 ? -11.668 -8.207 19.835 1.00 98.06 198 SER A C 1
ATOM 1580 O O . SER A 1 198 ? -11.460 -9.330 20.307 1.00 98.06 198 SER A O 1
ATOM 1582 N N . TYR A 1 199 ? -11.152 -7.841 18.654 1.00 98.38 199 TYR A N 1
ATOM 1583 C CA . TYR A 1 199 ? -10.296 -8.709 17.846 1.00 98.38 199 TYR A CA 1
ATOM 1584 C C . TYR A 1 199 ? -8.840 -8.715 18.305 1.00 98.38 199 TYR A C 1
ATOM 1586 O O . TYR A 1 199 ? -8.137 -9.675 18.000 1.00 98.38 199 TYR A O 1
ATOM 1594 N N . LEU A 1 200 ? -8.383 -7.718 19.073 1.00 96.25 200 LEU A N 1
ATOM 1595 C CA . LEU A 1 200 ? -6.996 -7.633 19.543 1.00 96.25 200 LEU A CA 1
ATOM 1596 C C . LEU A 1 200 ? -6.527 -8.935 20.233 1.00 96.25 200 LEU A C 1
ATOM 1598 O O . LEU A 1 200 ? -5.563 -9.531 19.750 1.00 96.25 200 LEU A O 1
ATOM 1602 N N . PRO A 1 201 ? -7.201 -9.463 21.279 1.00 96.25 201 PRO A N 1
ATOM 1603 C CA . PRO A 1 201 ? -6.782 -10.717 21.914 1.00 96.25 201 PRO A CA 1
ATOM 1604 C C . PRO A 1 201 ? -7.012 -11.966 21.045 1.00 96.25 201 PRO A C 1
ATOM 1606 O O . PRO A 1 201 ? -6.416 -13.007 21.310 1.00 96.25 201 PRO A O 1
ATOM 1609 N N . ARG A 1 202 ? -7.876 -11.887 20.022 1.00 97.88 202 ARG A N 1
ATOM 1610 C CA . ARG A 1 202 ? -8.211 -13.010 19.126 1.00 97.88 202 ARG A CA 1
ATOM 1611 C C . ARG A 1 202 ? -7.200 -13.155 17.986 1.00 97.88 202 ARG A C 1
ATOM 1613 O O . ARG A 1 202 ? -6.872 -14.271 17.603 1.00 97.88 202 ARG A O 1
ATOM 1620 N N . LEU A 1 203 ? -6.714 -12.032 17.458 1.00 97.12 203 LEU A N 1
ATOM 1621 C CA . LEU A 1 203 ? -5.686 -11.967 16.418 1.00 97.12 203 LEU A CA 1
ATOM 1622 C C . LEU A 1 203 ? -4.272 -12.054 16.999 1.00 97.12 203 LEU A C 1
ATOM 1624 O O . LEU A 1 203 ? -3.363 -12.518 16.310 1.00 97.12 203 LEU A O 1
ATOM 1628 N N . TYR A 1 204 ? -4.095 -11.613 18.249 1.00 96.56 204 TYR A N 1
ATOM 1629 C CA . TYR A 1 204 ? -2.801 -11.546 18.925 1.00 96.56 204 TYR A CA 1
ATOM 1630 C C . TYR A 1 204 ? -2.833 -12.153 20.335 1.00 96.56 204 TYR A C 1
ATOM 1632 O O . TYR A 1 204 ? -2.597 -11.438 2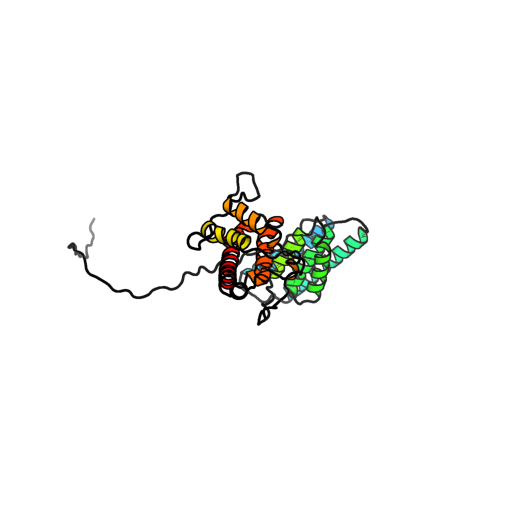1.319 1.00 96.56 204 TYR A O 1
ATOM 1640 N N . PRO A 1 205 ? -3.108 -13.460 20.489 1.00 90.44 205 PRO A N 1
ATOM 1641 C CA . PRO A 1 205 ? -2.991 -14.115 21.786 1.00 90.44 205 PRO A CA 1
ATOM 1642 C C . PRO A 1 205 ? -1.575 -13.918 22.346 1.00 90.44 205 PRO A C 1
ATOM 1644 O O . PRO A 1 205 ? -0.578 -14.247 21.705 1.00 90.44 205 PRO A O 1
ATOM 1647 N N . ASN A 1 206 ? -1.480 -13.344 23.549 1.00 87.31 206 ASN A N 1
ATOM 1648 C CA . ASN A 1 206 ? -0.213 -12.966 24.193 1.00 87.31 206 ASN A CA 1
ATOM 1649 C C . ASN A 1 206 ? 0.663 -12.004 23.360 1.00 87.31 206 ASN A C 1
ATOM 1651 O O . ASN A 1 206 ? 1.885 -12.008 23.491 1.00 87.31 206 ASN A O 1
ATOM 1655 N N . GLY A 1 207 ? 0.055 -11.194 22.487 1.00 86.94 207 GLY A N 1
ATOM 1656 C CA . GLY A 1 207 ? 0.766 -10.264 21.605 1.00 86.94 207 GLY A CA 1
ATOM 1657 C C . GLY A 1 207 ? 1.404 -10.916 20.373 1.00 86.94 207 GLY A C 1
ATOM 1658 O O . GLY A 1 207 ? 2.107 -10.237 19.629 1.00 86.94 207 GLY A O 1
ATOM 1659 N N . ILE A 1 208 ? 1.166 -12.209 20.137 1.00 88.88 208 ILE A N 1
ATOM 1660 C CA . ILE A 1 208 ? 1.735 -12.961 19.014 1.00 88.88 208 ILE A CA 1
ATOM 1661 C C . ILE A 1 208 ? 0.656 -13.170 17.958 1.00 88.88 208 ILE A C 1
ATOM 1663 O O . ILE A 1 208 ? -0.420 -13.665 18.274 1.00 88.88 208 ILE A O 1
ATOM 1667 N N . ALA A 1 209 ? 0.952 -12.817 16.707 1.00 93.69 209 ALA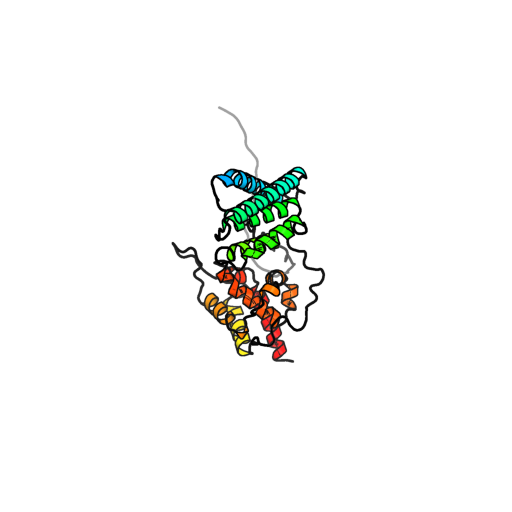 A N 1
ATOM 1668 C CA . ALA A 1 209 ? 0.020 -12.985 15.598 1.00 93.69 209 ALA A CA 1
ATOM 1669 C C . ALA A 1 209 ? -0.384 -14.455 15.414 1.00 93.69 209 ALA A C 1
ATOM 1671 O O . ALA A 1 209 ? 0.469 -15.345 15.395 1.00 93.69 209 ALA A O 1
ATOM 1672 N N . ILE A 1 210 ? -1.677 -14.695 15.210 1.00 94.69 210 ILE A N 1
ATOM 1673 C CA . ILE A 1 210 ? -2.173 -16.001 14.776 1.00 94.69 210 ILE A CA 1
ATOM 1674 C C . ILE A 1 210 ? -1.695 -16.343 13.358 1.00 94.69 210 ILE A C 1
ATOM 1676 O O . ILE A 1 210 ? -1.322 -15.478 12.556 1.00 94.69 210 ILE A O 1
ATOM 1680 N N . GLU A 1 211 ? -1.787 -17.621 13.002 1.00 94.31 211 GLU A N 1
ATOM 1681 C CA . GLU A 1 211 ? -1.903 -17.968 11.590 1.00 94.31 211 GLU A CA 1
ATOM 1682 C C . GLU A 1 211 ? -3.191 -17.376 11.021 1.00 94.31 211 GLU A C 1
ATOM 1684 O O . GLU A 1 211 ? -4.220 -17.351 11.689 1.00 94.31 211 GLU A O 1
ATOM 1689 N N . THR A 1 212 ? -3.126 -16.860 9.797 1.00 95.56 212 THR A N 1
ATOM 1690 C CA . THR A 1 212 ? -4.216 -16.056 9.231 1.00 95.56 212 THR A CA 1
ATOM 1691 C C . THR A 1 212 ? -4.979 -16.771 8.130 1.00 95.56 212 THR A C 1
ATOM 1693 O O . THR A 1 212 ? -6.167 -16.516 7.953 1.00 95.56 212 THR A O 1
ATOM 1696 N N . HIS A 1 213 ? -4.314 -17.654 7.390 1.00 94.25 213 HIS A N 1
ATOM 1697 C CA . HIS A 1 213 ? -4.874 -18.340 6.238 1.00 94.25 213 HIS A CA 1
ATOM 1698 C C . HIS A 1 213 ? -4.116 -19.629 5.932 1.00 94.25 213 HIS A C 1
ATOM 1700 O O . HIS A 1 213 ? -2.985 -19.824 6.383 1.00 94.25 213 HIS A O 1
ATOM 1706 N N . ILE A 1 214 ? -4.731 -20.452 5.089 1.00 92.56 214 ILE A N 1
ATOM 1707 C CA . ILE A 1 214 ? -4.127 -21.621 4.450 1.00 92.56 214 ILE A CA 1
ATOM 1708 C C . ILE A 1 214 ? -4.301 -21.539 2.933 1.00 92.56 214 ILE A C 1
ATOM 1710 O O . ILE A 1 214 ? -5.247 -20.921 2.444 1.00 92.56 214 ILE A O 1
ATOM 1714 N N . TYR A 1 215 ? -3.433 -22.223 2.193 1.00 87.00 215 TYR A N 1
ATOM 1715 C CA . TYR A 1 215 ? -3.627 -22.479 0.767 1.00 87.00 215 TYR A CA 1
ATOM 1716 C C . TYR A 1 215 ? -4.166 -23.895 0.604 1.00 87.00 215 TYR A C 1
ATOM 1718 O O . TYR A 1 215 ? -3.531 -24.862 1.029 1.00 87.00 215 TYR A O 1
ATOM 1726 N N . LYS A 1 216 ? -5.367 -24.020 0.039 1.00 85.88 216 LYS A N 1
ATOM 1727 C CA . LYS A 1 216 ? -5.949 -25.329 -0.271 1.00 85.88 216 LYS A CA 1
ATOM 1728 C C . LYS A 1 216 ? -5.309 -25.879 -1.539 1.00 85.88 216 LYS A C 1
ATOM 1730 O O . LYS A 1 216 ? -4.925 -25.124 -2.428 1.00 85.88 216 LYS A O 1
ATOM 1735 N N . GLU A 1 217 ? -5.220 -27.200 -1.632 1.00 84.19 217 GLU A N 1
ATOM 1736 C CA . GLU A 1 217 ? -4.681 -27.862 -2.816 1.00 84.19 217 GLU A CA 1
ATOM 1737 C C . GLU A 1 217 ? -5.452 -27.433 -4.078 1.00 84.19 217 GLU A C 1
ATOM 1739 O O . GLU A 1 217 ? -6.684 -27.446 -4.105 1.00 84.19 217 GLU A O 1
ATOM 1744 N N . GLY A 1 218 ? -4.719 -26.984 -5.101 1.00 79.56 218 GLY A N 1
ATOM 1745 C CA . GLY A 1 218 ? -5.290 -26.455 -6.342 1.00 79.56 218 GLY A CA 1
ATOM 1746 C C . GLY A 1 218 ? -5.827 -25.018 -6.270 1.00 79.56 218 GLY A C 1
ATOM 1747 O O . GLY A 1 218 ? -6.384 -24.549 -7.261 1.00 79.56 218 GLY A O 1
ATOM 1748 N N . GLN A 1 219 ? -5.670 -24.308 -5.146 1.00 77.62 219 GLN A N 1
ATOM 1749 C CA . GLN A 1 219 ? -6.028 -22.890 -5.017 1.00 77.62 219 GLN A CA 1
ATOM 1750 C C . GLN A 1 219 ? -4.781 -22.011 -4.923 1.00 77.62 219 GLN A C 1
ATOM 1752 O O . GLN A 1 219 ? -3.848 -22.312 -4.181 1.00 77.62 219 GLN A O 1
ATOM 1757 N N . TYR A 1 220 ? -4.799 -20.904 -5.664 1.00 78.06 220 TYR A N 1
ATOM 1758 C CA . TYR A 1 220 ? -3.710 -19.924 -5.685 1.00 78.06 220 TYR A CA 1
ATOM 1759 C C . TYR A 1 220 ? -3.941 -18.743 -4.729 1.00 78.06 220 TYR A C 1
ATOM 1761 O O . TYR A 1 220 ? -2.999 -18.015 -4.445 1.00 78.06 220 TYR A O 1
ATOM 1769 N N . TRP A 1 221 ? -5.158 -18.590 -4.196 1.00 82.19 221 TRP A N 1
ATOM 1770 C CA . TRP A 1 221 ? -5.536 -17.538 -3.247 1.00 82.19 221 TRP A CA 1
ATOM 1771 C C . TRP A 1 221 ? -5.688 -18.086 -1.817 1.00 82.19 221 TRP A C 1
ATOM 1773 O O . TRP A 1 221 ? -6.052 -19.257 -1.628 1.00 82.19 221 TRP A O 1
ATOM 1783 N N . PRO A 1 222 ? -5.438 -17.258 -0.789 1.00 89.69 222 PRO A N 1
ATOM 1784 C CA . PRO A 1 222 ? -5.559 -17.662 0.603 1.00 89.69 222 PRO A CA 1
ATOM 1785 C C . PRO A 1 222 ? -7.015 -17.948 0.991 1.00 89.69 222 PRO A C 1
ATOM 1787 O O . PRO A 1 222 ? -7.939 -17.201 0.675 1.00 89.69 222 PRO A O 1
ATOM 1790 N N . THR A 1 223 ? -7.227 -19.014 1.761 1.00 92.19 223 THR A N 1
ATOM 1791 C CA . THR A 1 223 ? -8.447 -19.183 2.558 1.00 92.19 223 THR A CA 1
ATOM 1792 C C . THR A 1 223 ? -8.176 -18.661 3.963 1.00 92.19 223 THR A C 1
ATOM 1794 O O . THR A 1 223 ? -7.487 -19.325 4.742 1.00 92.19 223 THR A O 1
ATOM 1797 N N . TYR A 1 224 ? -8.706 -17.482 4.285 1.00 95.31 224 TYR A N 1
ATOM 1798 C CA . TYR A 1 224 ? -8.600 -16.889 5.618 1.00 95.31 224 TYR A CA 1
ATOM 1799 C C . TYR A 1 224 ? -9.429 -17.639 6.657 1.00 95.31 224 TYR A C 1
ATOM 1801 O O . TYR A 1 224 ? -10.507 -18.148 6.353 1.00 95.31 224 TYR A O 1
ATOM 1809 N N . PHE A 1 225 ? -8.935 -17.677 7.894 1.00 97.75 225 PHE A N 1
ATOM 1810 C CA . PHE A 1 225 ? -9.739 -18.127 9.027 1.00 97.75 225 PHE A CA 1
ATOM 1811 C C . PHE A 1 225 ? -10.824 -17.105 9.366 1.00 97.75 225 PHE A C 1
ATOM 1813 O O . PHE A 1 225 ? -10.616 -15.900 9.210 1.00 97.75 225 PHE A O 1
ATOM 1820 N N . ASP A 1 226 ? -11.948 -17.589 9.899 1.00 98.12 226 ASP A N 1
ATOM 1821 C CA . ASP A 1 226 ? -13.147 -16.783 10.165 1.00 98.12 226 ASP A CA 1
ATOM 1822 C C . ASP A 1 226 ? -12.841 -15.520 10.975 1.00 98.12 226 ASP A C 1
ATOM 1824 O O . ASP A 1 226 ? -13.280 -14.437 10.620 1.00 98.12 226 ASP A O 1
ATOM 1828 N N . VAL A 1 227 ? -11.983 -15.612 11.997 1.00 97.94 227 VAL A N 1
ATOM 1829 C CA . VAL A 1 227 ? -11.583 -14.452 12.813 1.00 97.94 227 VAL A CA 1
ATOM 1830 C C . VAL A 1 227 ? -10.910 -13.333 12.006 1.00 97.94 227 VAL A C 1
ATOM 1832 O O . VAL A 1 227 ? -11.107 -12.160 12.315 1.00 97.94 227 VAL A O 1
ATOM 1835 N N . VAL A 1 228 ? -10.124 -13.677 10.981 1.00 98.00 228 VAL A N 1
ATOM 1836 C CA . VAL A 1 228 ? -9.470 -12.699 10.101 1.00 98.00 228 VAL A CA 1
ATOM 1837 C C . VAL A 1 228 ? -10.496 -12.097 9.151 1.00 98.00 228 VAL A C 1
ATOM 1839 O O . VAL A 1 228 ? -10.536 -10.880 8.989 1.00 98.00 228 VAL A O 1
ATOM 1842 N N . HIS A 1 229 ? -11.355 -12.939 8.571 1.00 97.12 229 HIS A N 1
ATOM 1843 C CA . HIS A 1 229 ? -12.439 -12.488 7.704 1.00 97.12 229 HIS A CA 1
ATOM 1844 C C . HIS A 1 229 ? -13.392 -11.529 8.435 1.00 97.12 229 HIS A C 1
ATOM 1846 O O . HIS A 1 229 ? -13.676 -10.442 7.936 1.00 97.12 229 HIS A O 1
ATOM 1852 N N . ASP A 1 230 ? -13.829 -11.894 9.641 1.00 98.38 230 ASP A N 1
ATOM 1853 C CA . ASP A 1 230 ? -14.726 -11.101 10.481 1.00 98.38 230 ASP A CA 1
ATOM 1854 C C . ASP A 1 230 ? -14.097 -9.763 10.883 1.00 98.38 230 ASP A C 1
ATOM 1856 O O . ASP A 1 230 ? -14.754 -8.724 10.808 1.00 98.38 230 ASP A O 1
ATOM 1860 N N . PHE A 1 231 ? -12.808 -9.765 11.244 1.00 98.56 231 PHE A N 1
ATOM 1861 C CA . PHE A 1 231 ? -12.078 -8.534 11.538 1.00 98.56 231 PHE A CA 1
ATOM 1862 C C . PHE A 1 231 ? -12.078 -7.586 10.336 1.00 98.56 231 PHE A C 1
ATOM 1864 O O . PHE A 1 231 ? -12.480 -6.430 10.459 1.00 98.56 231 PHE A O 1
ATOM 1871 N N . PHE A 1 232 ? -11.676 -8.059 9.154 1.00 98.00 232 PHE A N 1
ATOM 1872 C CA . PHE A 1 232 ? -11.620 -7.197 7.972 1.00 98.00 232 PHE A CA 1
ATOM 1873 C C . PHE A 1 232 ? -13.002 -6.790 7.458 1.00 98.00 232 PHE A C 1
ATOM 1875 O O . PHE A 1 232 ? -13.144 -5.709 6.888 1.00 98.00 232 PHE A O 1
ATOM 1882 N N . LYS A 1 233 ? -14.039 -7.587 7.730 1.00 97.19 233 LYS A N 1
ATOM 1883 C CA . LYS A 1 233 ? -15.432 -7.193 7.517 1.00 97.19 233 LYS A CA 1
ATOM 1884 C C . LYS A 1 233 ? -15.850 -6.043 8.439 1.00 97.19 233 LYS A C 1
ATOM 1886 O O . LYS A 1 233 ? -16.520 -5.127 7.970 1.00 97.19 233 LYS A O 1
ATOM 1891 N N . ALA A 1 234 ? -15.434 -6.049 9.707 1.00 98.06 234 ALA A N 1
ATOM 1892 C CA . ALA A 1 234 ? -15.669 -4.933 10.627 1.00 98.06 234 ALA A CA 1
ATOM 1893 C C . ALA A 1 234 ? -14.896 -3.672 10.201 1.00 98.06 234 ALA A C 1
ATOM 1895 O O . ALA A 1 234 ? -15.455 -2.576 10.180 1.00 98.06 234 ALA A O 1
ATOM 1896 N N . VAL A 1 235 ? -13.642 -3.830 9.762 1.00 97.56 235 VAL A N 1
ATOM 1897 C CA . VAL A 1 235 ? -12.831 -2.732 9.202 1.00 97.56 235 VAL A CA 1
ATOM 1898 C C . VAL A 1 235 ? -13.428 -2.165 7.905 1.00 97.56 235 VAL A C 1
ATOM 1900 O O . VAL A 1 235 ? -13.195 -1.009 7.575 1.00 97.56 235 VAL A O 1
ATOM 1903 N N . ALA A 1 236 ? -14.209 -2.946 7.159 1.00 94.75 236 ALA A N 1
ATOM 1904 C CA . ALA A 1 236 ? -14.836 -2.500 5.916 1.00 94.75 236 ALA A CA 1
ATOM 1905 C C . ALA A 1 236 ? -16.091 -1.624 6.111 1.00 94.75 236 ALA A C 1
ATOM 1907 O O . ALA A 1 236 ? -16.674 -1.200 5.115 1.00 94.75 236 ALA A O 1
ATOM 1908 N N . LYS A 1 237 ? -16.529 -1.353 7.350 1.00 95.88 237 LYS A N 1
ATOM 1909 C CA . LYS A 1 237 ? -17.633 -0.414 7.609 1.00 95.88 237 LYS A CA 1
ATOM 1910 C C . LYS A 1 237 ? -17.269 1.008 7.165 1.00 95.88 237 LYS A C 1
ATOM 1912 O O . LYS A 1 237 ? -16.125 1.440 7.298 1.00 95.88 237 LYS A O 1
ATOM 1917 N N . ASP A 1 238 ? -18.273 1.772 6.736 1.00 93.56 238 ASP A N 1
ATOM 1918 C CA . ASP A 1 238 ? -18.094 3.131 6.203 1.00 93.56 238 ASP A CA 1
ATOM 1919 C C . ASP A 1 238 ? -17.414 4.093 7.192 1.00 93.56 238 ASP A C 1
ATOM 1921 O O . ASP A 1 238 ? -16.642 4.960 6.784 1.00 93.56 238 ASP A O 1
ATOM 1925 N N . CYS A 1 239 ? -17.636 3.916 8.498 1.00 94.00 239 CYS A N 1
ATOM 1926 C CA . CYS A 1 239 ? -16.994 4.724 9.535 1.00 94.00 239 CYS A CA 1
ATOM 1927 C C . CYS A 1 239 ? -15.482 4.508 9.650 1.00 94.00 239 CYS A C 1
ATOM 1929 O O . CYS A 1 239 ? -14.804 5.346 10.231 1.00 94.00 239 CYS A O 1
ATOM 1931 N N . TRP A 1 240 ? -14.927 3.449 9.064 1.00 94.88 240 TRP A N 1
ATOM 1932 C CA . TRP A 1 240 ? -13.483 3.209 9.015 1.00 94.88 240 TRP A CA 1
ATOM 1933 C C . TRP A 1 240 ? -12.857 3.573 7.668 1.00 94.88 240 TRP A C 1
ATOM 1935 O O . TRP A 1 240 ? -11.633 3.639 7.578 1.00 94.88 240 TRP A O 1
ATOM 1945 N N . CYS A 1 241 ? -13.671 3.821 6.638 1.00 91.19 241 CYS A N 1
ATOM 1946 C CA . CYS A 1 241 ? -13.211 3.988 5.265 1.00 91.19 241 CYS A CA 1
ATOM 1947 C C . CYS A 1 241 ? -12.818 5.437 4.955 1.00 91.19 241 CYS A C 1
ATOM 1949 O O . CYS A 1 241 ? -13.666 6.320 4.850 1.00 91.19 241 CYS A O 1
ATOM 1951 N N . ASP A 1 242 ? -11.536 5.675 4.722 1.00 89.81 242 ASP A N 1
ATOM 1952 C CA . ASP A 1 242 ? -11.007 6.911 4.150 1.00 89.81 242 ASP A CA 1
ATOM 1953 C C . ASP A 1 242 ? -10.980 6.807 2.616 1.00 89.81 242 ASP A C 1
ATOM 1955 O O . ASP A 1 242 ? -10.272 5.986 2.030 1.00 89.81 242 ASP A O 1
ATOM 1959 N N . THR A 1 243 ? -11.773 7.631 1.936 1.00 86.44 243 THR A N 1
ATOM 1960 C CA . THR A 1 243 ? -11.883 7.606 0.470 1.00 86.44 243 THR A CA 1
ATOM 1961 C C . THR A 1 243 ? -10.659 8.181 -0.239 1.00 86.44 243 THR A C 1
ATOM 1963 O O . THR A 1 243 ? -10.404 7.822 -1.389 1.00 86.44 243 THR A O 1
ATOM 1966 N N . HIS A 1 244 ? -9.885 9.030 0.440 1.00 84.06 244 HIS A N 1
ATOM 1967 C CA . HIS A 1 244 ? -8.705 9.708 -0.096 1.00 84.06 244 HIS A CA 1
ATOM 1968 C C . HIS A 1 244 ? -7.395 9.148 0.476 1.00 84.06 244 HIS A C 1
ATOM 1970 O O . HIS A 1 244 ? -6.325 9.699 0.202 1.00 84.06 244 HIS A O 1
ATOM 1976 N N . TYR A 1 245 ? -7.456 7.985 1.141 1.00 83.56 245 TYR A N 1
ATOM 1977 C CA . TYR A 1 245 ? -6.313 7.290 1.742 1.00 83.56 245 TYR A CA 1
ATOM 1978 C C . TYR A 1 245 ? -5.040 7.223 0.879 1.00 83.56 245 TYR A C 1
ATOM 1980 O O . TYR A 1 245 ? -3.957 7.354 1.457 1.00 83.56 245 TYR A O 1
ATOM 1988 N N . PRO A 1 246 ? -5.073 7.082 -0.470 1.00 79.44 246 PRO A N 1
ATOM 1989 C CA . PRO A 1 246 ? -3.840 7.038 -1.255 1.00 79.44 246 PRO A CA 1
ATOM 1990 C C . PRO A 1 246 ? -3.035 8.342 -1.165 1.00 79.44 246 PRO A C 1
ATOM 1992 O O . PRO A 1 246 ? -1.806 8.307 -1.144 1.00 79.44 246 PRO A O 1
ATOM 1995 N N . ASN A 1 247 ? -3.709 9.490 -1.028 1.00 77.31 247 ASN A N 1
ATOM 1996 C CA . ASN A 1 247 ? -3.066 10.802 -0.917 1.00 77.31 247 ASN A CA 1
ATOM 1997 C C . ASN A 1 247 ? -2.358 10.998 0.431 1.00 77.31 247 ASN A C 1
ATOM 1999 O O . ASN A 1 247 ? -1.492 11.862 0.561 1.00 77.31 247 ASN A O 1
ATOM 2003 N N . HIS A 1 248 ? -2.702 10.189 1.435 1.00 75.69 248 HIS A N 1
ATOM 2004 C CA . HIS A 1 248 ? -2.170 10.295 2.794 1.00 75.69 248 HIS A CA 1
ATOM 2005 C C . HIS A 1 248 ? -0.955 9.398 3.044 1.00 75.69 248 HIS A C 1
ATOM 2007 O O . HIS A 1 248 ? -0.419 9.412 4.157 1.00 75.69 248 HIS A O 1
ATOM 2013 N N . ARG A 1 249 ? -0.512 8.657 2.014 1.00 75.38 249 ARG A N 1
ATOM 2014 C CA . ARG A 1 249 ? 0.670 7.778 2.021 1.00 75.38 249 ARG A CA 1
ATOM 2015 C C . ARG A 1 249 ? 0.736 6.876 3.269 1.00 75.38 249 ARG A C 1
ATOM 2017 O O . ARG A 1 249 ? 1.714 6.922 4.016 1.00 75.38 249 ARG A O 1
ATOM 2024 N N . PRO A 1 250 ? -0.298 6.056 3.538 1.00 80.50 250 PRO A N 1
ATOM 2025 C CA . PRO A 1 250 ? -0.371 5.267 4.767 1.00 80.50 250 PRO A CA 1
ATOM 2026 C C . PRO A 1 250 ? 0.738 4.230 4.887 1.00 80.50 250 PRO A C 1
ATOM 2028 O O . PRO A 1 250 ? 1.107 3.901 6.006 1.00 80.50 250 PRO A O 1
ATOM 2031 N N . TYR A 1 251 ? 1.282 3.745 3.769 1.00 79.50 251 TYR A N 1
ATOM 2032 C CA . TYR A 1 251 ? 2.385 2.787 3.767 1.00 79.50 251 TYR A CA 1
ATOM 2033 C C . TYR A 1 251 ? 3.613 3.323 4.519 1.00 79.50 251 TYR A C 1
ATOM 2035 O O . TYR A 1 251 ? 4.037 2.726 5.506 1.00 79.50 251 TYR A O 1
ATOM 2043 N N . ASP A 1 252 ? 4.097 4.506 4.133 1.00 76.75 252 ASP A N 1
ATOM 2044 C CA . ASP A 1 252 ? 5.285 5.131 4.731 1.00 76.75 252 ASP A CA 1
ATOM 2045 C C . ASP A 1 252 ? 5.104 5.388 6.234 1.00 76.75 252 ASP A C 1
ATOM 2047 O O . ASP A 1 252 ? 6.039 5.307 7.028 1.00 76.75 252 ASP A O 1
ATOM 2051 N N . LYS A 1 253 ? 3.868 5.692 6.639 1.00 83.88 253 LYS A N 1
ATOM 2052 C CA . LYS A 1 253 ? 3.505 5.950 8.036 1.00 83.88 253 LYS A CA 1
ATOM 2053 C C . LYS A 1 253 ? 3.346 4.661 8.846 1.00 83.88 253 LYS A C 1
ATOM 2055 O O . LYS A 1 253 ? 3.701 4.638 10.020 1.00 83.88 253 LYS A O 1
ATOM 2060 N N . LEU A 1 254 ? 2.836 3.588 8.236 1.00 86.75 254 LEU A N 1
ATOM 2061 C CA . LEU A 1 254 ? 2.634 2.281 8.875 1.00 86.75 254 LEU A CA 1
ATOM 2062 C C . LEU A 1 254 ? 3.954 1.569 9.209 1.00 86.75 254 LEU A C 1
ATOM 2064 O O . LEU A 1 254 ? 4.007 0.747 10.136 1.00 86.75 254 LEU A O 1
ATOM 2068 N N . GLU A 1 255 ? 5.018 1.888 8.475 1.00 83.12 255 GLU A N 1
ATOM 2069 C CA . GLU A 1 255 ? 6.373 1.424 8.769 1.00 83.12 255 GLU A CA 1
ATOM 2070 C C . GLU A 1 255 ? 6.996 2.097 9.996 1.00 83.12 255 GLU A C 1
ATOM 2072 O O . GLU A 1 255 ? 7.886 1.499 10.592 1.00 83.12 255 GLU A O 1
ATOM 2077 N N . SER A 1 256 ? 6.518 3.275 10.424 1.00 82.88 256 SER A N 1
ATOM 2078 C CA . SER A 1 256 ? 7.046 3.990 11.596 1.00 82.88 256 SER A CA 1
ATOM 2079 C C . SER A 1 256 ? 6.228 3.696 12.862 1.00 82.88 256 SER A C 1
ATOM 2081 O O . SER A 1 256 ? 5.105 4.194 13.012 1.00 82.88 256 SER A O 1
ATOM 2083 N N . PRO A 1 257 ? 6.777 2.943 13.836 1.00 82.50 257 PRO A N 1
ATOM 2084 C CA . PRO A 1 257 ? 6.130 2.754 15.132 1.00 82.50 257 PRO A CA 1
ATOM 2085 C C . PRO A 1 257 ? 5.893 4.074 15.875 1.00 82.50 257 PRO A C 1
ATOM 2087 O O . PRO A 1 257 ? 4.874 4.222 16.550 1.00 82.50 257 PRO A O 1
ATOM 2090 N N . GLU A 1 258 ? 6.803 5.040 15.734 1.00 80.94 258 GLU A N 1
ATOM 2091 C CA . GLU A 1 258 ? 6.738 6.345 16.394 1.00 80.94 258 GLU A CA 1
ATOM 2092 C C . GLU A 1 258 ? 5.577 7.185 15.860 1.00 80.94 258 GLU A C 1
ATOM 2094 O O . GLU A 1 258 ? 4.880 7.825 16.649 1.00 80.94 258 GLU A O 1
ATOM 2099 N N . TYR A 1 259 ? 5.332 7.150 14.543 1.00 85.69 259 TYR A N 1
ATOM 2100 C CA . TYR A 1 259 ? 4.178 7.827 13.957 1.00 85.69 259 TYR A CA 1
ATOM 2101 C C . TYR A 1 259 ? 2.876 7.194 14.451 1.00 85.69 259 TYR A C 1
ATOM 2103 O O . TYR A 1 259 ? 1.990 7.901 14.930 1.00 85.69 259 TYR A O 1
ATOM 2111 N N . ILE A 1 260 ? 2.765 5.859 14.407 1.00 88.62 260 ILE A N 1
ATOM 2112 C CA . ILE A 1 260 ? 1.554 5.163 14.871 1.00 88.62 260 ILE A CA 1
ATOM 2113 C C . ILE A 1 260 ? 1.283 5.467 16.350 1.00 88.62 260 ILE A C 1
ATOM 2115 O O . ILE A 1 260 ? 0.132 5.661 16.731 1.00 88.62 260 ILE A O 1
ATOM 2119 N N . ALA A 1 261 ? 2.316 5.571 17.189 1.00 85.75 261 ALA A N 1
ATOM 2120 C CA . ALA A 1 261 ? 2.149 5.897 18.604 1.00 85.75 261 ALA A CA 1
ATOM 2121 C C . ALA A 1 261 ? 1.499 7.276 18.844 1.00 85.75 261 ALA A C 1
ATOM 2123 O O . ALA A 1 261 ? 0.850 7.471 19.874 1.00 85.75 261 ALA A O 1
ATOM 2124 N N . GLN A 1 262 ? 1.647 8.213 17.904 1.00 85.62 262 GLN A N 1
ATOM 2125 C CA . GLN A 1 262 ? 1.112 9.577 17.987 1.00 85.62 262 GLN A CA 1
ATOM 2126 C C . GLN A 1 262 ? -0.142 9.797 17.128 1.00 85.62 262 GLN A C 1
ATOM 2128 O O . GLN A 1 262 ? -0.832 10.794 17.322 1.00 85.62 262 GLN A O 1
ATOM 2133 N N . ALA A 1 263 ? -0.466 8.858 16.238 1.00 88.12 263 ALA A N 1
ATOM 2134 C CA . ALA A 1 263 ? -1.564 8.938 15.278 1.00 88.12 263 ALA A CA 1
ATOM 2135 C C . ALA A 1 263 ? -2.910 9.311 15.924 1.00 88.12 263 ALA A C 1
ATOM 2137 O O . ALA A 1 263 ? -3.255 8.818 17.003 1.00 88.12 263 ALA A O 1
ATOM 2138 N N . ASN A 1 264 ? -3.686 10.171 15.269 1.00 88.44 264 ASN A N 1
ATOM 2139 C CA . ASN A 1 264 ? -5.051 10.486 15.695 1.00 88.44 264 ASN A CA 1
ATOM 2140 C C . ASN A 1 264 ? -6.066 9.494 15.091 1.00 88.44 264 ASN A C 1
ATOM 2142 O O . ASN A 1 264 ? -5.701 8.591 14.340 1.00 88.44 264 ASN A O 1
ATOM 2146 N N . LEU A 1 265 ? -7.356 9.651 15.402 1.00 90.81 265 LEU A N 1
ATOM 2147 C CA . LEU A 1 265 ? -8.394 8.751 14.888 1.00 90.81 265 LEU A CA 1
ATOM 2148 C C . LEU A 1 265 ? -8.485 8.749 13.348 1.00 90.81 265 LEU A C 1
ATOM 2150 O O . LEU A 1 265 ? -8.695 7.692 12.757 1.00 90.81 265 LEU A O 1
ATOM 2154 N N . ALA A 1 266 ? -8.261 9.891 12.695 1.00 89.19 266 ALA A N 1
ATOM 2155 C CA . ALA A 1 266 ? -8.278 9.996 11.236 1.00 89.19 266 ALA A CA 1
ATOM 2156 C C . ALA A 1 266 ? -7.116 9.223 10.586 1.00 89.19 266 ALA A C 1
ATOM 2158 O O . ALA A 1 266 ? -7.315 8.521 9.592 1.00 89.19 266 ALA A O 1
ATOM 2159 N N . ASP A 1 267 ? -5.918 9.277 11.177 1.00 90.31 267 ASP A N 1
ATOM 2160 C CA . ASP A 1 267 ? -4.791 8.430 10.769 1.00 90.31 267 ASP A CA 1
ATOM 2161 C C . ASP A 1 267 ? -5.132 6.940 10.951 1.00 90.31 267 ASP A C 1
ATOM 2163 O O . ASP A 1 267 ? -4.872 6.138 10.055 1.00 90.31 267 ASP A O 1
ATOM 2167 N N . ILE A 1 268 ? -5.766 6.554 12.068 1.00 93.88 268 ILE A N 1
ATOM 2168 C CA . ILE A 1 268 ? -6.187 5.161 12.304 1.00 93.88 268 ILE A CA 1
ATOM 2169 C C . ILE A 1 268 ? -7.153 4.677 11.218 1.00 93.88 268 ILE A C 1
ATOM 2171 O O . ILE A 1 268 ? -6.967 3.583 10.690 1.00 93.88 268 ILE A O 1
ATOM 2175 N N . GLN A 1 269 ? -8.134 5.490 10.828 1.00 93.62 269 GLN A N 1
ATOM 2176 C CA . GLN A 1 269 ? -9.053 5.175 9.727 1.00 93.62 269 GLN A CA 1
ATOM 2177 C C . GLN A 1 269 ? -8.312 5.015 8.391 1.00 93.62 269 GLN A C 1
ATOM 2179 O O . GLN A 1 269 ? -8.540 4.046 7.664 1.00 93.62 269 GLN A O 1
ATOM 2184 N N . THR A 1 270 ? -7.353 5.902 8.108 1.00 92.31 270 THR A N 1
ATOM 2185 C CA . THR A 1 270 ? -6.483 5.814 6.921 1.00 92.31 270 THR A CA 1
ATOM 2186 C C . THR A 1 270 ? -5.721 4.480 6.901 1.00 92.31 270 THR A C 1
ATOM 2188 O O . THR A 1 270 ? -5.697 3.766 5.895 1.00 92.31 270 THR A O 1
ATOM 2191 N N . PHE A 1 271 ? -5.114 4.105 8.030 1.00 94.50 271 PHE A N 1
ATOM 2192 C CA . PHE A 1 271 ? -4.340 2.872 8.172 1.00 94.50 271 PHE A CA 1
ATOM 2193 C C . PHE A 1 271 ? -5.200 1.622 8.032 1.00 94.50 271 PHE A C 1
ATOM 2195 O O . PHE A 1 271 ? -4.829 0.689 7.323 1.00 94.50 271 PHE A O 1
ATOM 2202 N N . LEU A 1 272 ? -6.362 1.608 8.679 1.00 96.25 272 LEU A N 1
ATOM 2203 C CA . LEU A 1 272 ? -7.319 0.512 8.596 1.00 96.25 272 LEU A CA 1
ATOM 2204 C C . LEU A 1 272 ? -7.858 0.341 7.170 1.00 96.25 272 LEU A C 1
ATOM 2206 O O . LEU A 1 272 ? -7.939 -0.785 6.675 1.00 96.25 272 LEU A O 1
ATOM 2210 N N . 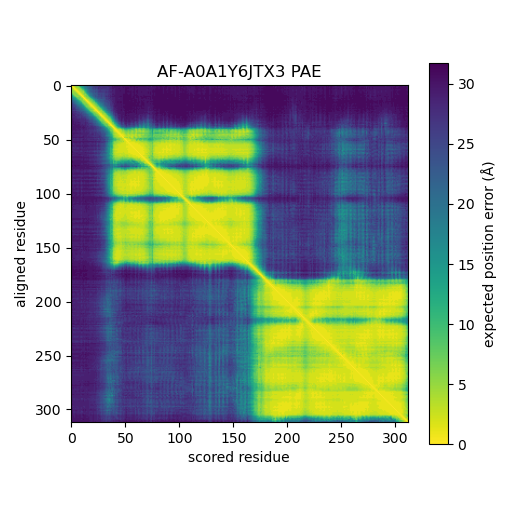THR A 1 273 ? -8.122 1.449 6.474 1.00 94.00 273 THR A N 1
ATOM 2211 C CA . THR A 1 273 ? -8.512 1.437 5.060 1.00 94.00 273 THR A CA 1
ATOM 2212 C C . THR A 1 273 ? -7.436 0.800 4.191 1.00 94.00 273 THR A C 1
ATOM 2214 O O . THR A 1 273 ? -7.745 -0.082 3.388 1.00 94.00 273 THR A O 1
ATOM 2217 N N . TYR A 1 274 ? -6.172 1.196 4.371 1.00 93.25 274 TYR A N 1
ATOM 2218 C CA . TYR A 1 274 ? -5.051 0.597 3.649 1.00 93.25 274 TYR A CA 1
ATOM 2219 C C . TYR A 1 274 ? -4.962 -0.913 3.908 1.0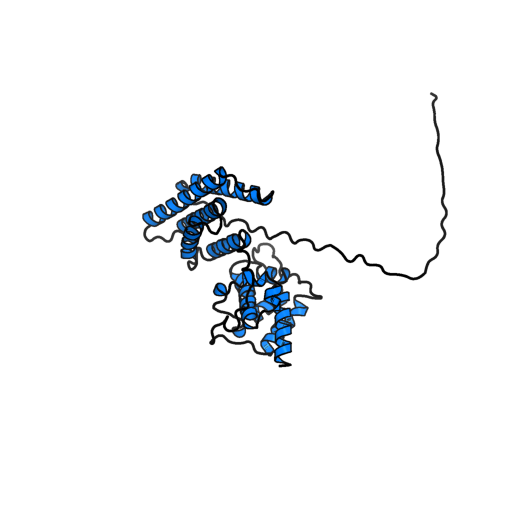0 93.25 274 TYR A C 1
ATOM 2221 O O . TYR A 1 274 ? -4.987 -1.696 2.957 1.00 93.25 274 TYR A O 1
ATOM 2229 N N . CYS A 1 275 ? -4.957 -1.317 5.184 1.00 94.75 275 CYS A N 1
ATOM 2230 C CA . CYS A 1 275 ? -4.876 -2.720 5.586 1.00 94.75 275 CYS A CA 1
ATOM 2231 C C . CYS A 1 275 ? -6.012 -3.570 5.003 1.00 94.75 275 CYS A C 1
ATOM 2233 O O . CYS A 1 275 ? -5.798 -4.733 4.677 1.00 94.75 275 CYS A O 1
ATOM 2235 N N . SER A 1 276 ? -7.222 -3.014 4.889 1.00 94.56 276 SER A N 1
ATOM 2236 C CA . SER A 1 276 ? -8.380 -3.727 4.344 1.00 94.56 276 SER A CA 1
ATOM 2237 C C . SER A 1 276 ? -8.361 -3.798 2.817 1.00 94.56 276 SER A C 1
ATOM 2239 O O . SER A 1 276 ? -8.588 -4.863 2.239 1.00 94.56 276 SER A O 1
ATOM 2241 N N . ARG A 1 277 ? -8.059 -2.686 2.137 1.00 90.31 277 ARG A N 1
ATOM 2242 C CA . ARG A 1 277 ? -8.169 -2.596 0.673 1.00 90.31 277 ARG A CA 1
ATOM 2243 C C . ARG A 1 277 ? -7.029 -3.277 -0.074 1.00 90.31 277 ARG A C 1
ATOM 2245 O O . ARG A 1 277 ? -7.249 -3.665 -1.220 1.00 90.31 277 ARG A O 1
ATOM 2252 N N . GLY A 1 278 ? -5.858 -3.445 0.544 1.00 86.38 278 GLY A N 1
ATOM 2253 C CA . GLY A 1 278 ? -4.697 -4.061 -0.103 1.00 86.38 278 GLY A CA 1
ATOM 2254 C C . GLY A 1 278 ? -4.929 -5.498 -0.593 1.00 86.38 278 GLY A C 1
ATOM 2255 O O . GLY A 1 278 ? -4.338 -5.893 -1.594 1.00 86.38 278 GLY A O 1
ATOM 2256 N N . GLU A 1 279 ? -5.860 -6.243 0.015 1.00 90.19 279 GLU A N 1
ATOM 2257 C CA . GLU A 1 279 ? -6.216 -7.612 -0.411 1.00 90.19 279 GLU A CA 1
ATOM 2258 C C . GLU A 1 279 ? -6.788 -7.675 -1.827 1.00 90.19 279 GLU A C 1
ATOM 2260 O O . GLU A 1 279 ? -6.662 -8.680 -2.510 1.00 90.19 279 GLU A O 1
ATOM 2265 N N . ARG A 1 280 ? -7.375 -6.581 -2.324 1.00 85.56 280 ARG A N 1
ATOM 2266 C CA . ARG A 1 280 ? -7.877 -6.522 -3.706 1.00 85.56 280 ARG A CA 1
ATOM 2267 C C . ARG A 1 280 ? -6.761 -6.568 -4.753 1.00 85.56 280 ARG A C 1
ATOM 2269 O O . ARG A 1 280 ? -7.063 -6.748 -5.930 1.00 85.56 280 ARG A O 1
ATOM 2276 N N . PHE A 1 281 ? -5.516 -6.344 -4.334 1.00 79.00 281 PHE A N 1
ATOM 2277 C CA . PHE A 1 281 ? -4.361 -6.146 -5.209 1.00 79.00 281 PHE A CA 1
ATOM 2278 C C . PHE A 1 281 ? -3.229 -7.141 -4.940 1.00 79.00 281 PHE A C 1
ATOM 2280 O O . PHE A 1 281 ? -2.394 -7.361 -5.814 1.00 79.00 281 PHE A O 1
ATOM 2287 N N . CYS A 1 282 ? -3.189 -7.734 -3.747 1.00 80.75 282 CYS A N 1
ATOM 2288 C CA . CYS A 1 282 ? -2.181 -8.706 -3.353 1.00 80.75 282 CYS A CA 1
ATOM 2289 C C . CYS A 1 282 ? -2.825 -9.781 -2.475 1.00 80.75 282 CYS A C 1
ATOM 2291 O O . CYS A 1 282 ? -3.139 -9.529 -1.310 1.00 80.75 282 CYS A O 1
ATOM 2293 N N . ASP A 1 283 ? -3.004 -10.973 -3.042 1.00 85.44 283 ASP A N 1
ATOM 2294 C CA . ASP A 1 283 ? -3.471 -12.146 -2.308 1.00 85.44 283 ASP A CA 1
ATOM 2295 C C . ASP A 1 283 ? -2.559 -12.383 -1.096 1.00 85.44 283 ASP A C 1
ATOM 2297 O O . ASP A 1 283 ? -1.337 -12.500 -1.228 1.00 85.44 283 ASP A O 1
ATOM 2301 N N . GLY A 1 284 ? -3.135 -12.453 0.103 1.00 87.06 284 GLY A N 1
ATOM 2302 C CA . GLY A 1 284 ? -2.352 -12.644 1.324 1.00 87.06 284 GLY A CA 1
ATOM 2303 C C . GLY A 1 284 ? -2.112 -11.358 2.117 1.00 87.06 284 GLY A C 1
ATOM 2304 O O . GLY A 1 284 ? -1.648 -11.449 3.261 1.00 87.06 284 GLY A O 1
ATOM 2305 N N . HIS A 1 285 ? -2.454 -10.185 1.577 1.00 92.19 285 HIS A N 1
ATOM 2306 C CA . HIS A 1 285 ? -2.210 -8.876 2.186 1.00 92.19 285 HIS A CA 1
ATOM 2307 C C . HIS A 1 285 ? -2.779 -8.751 3.604 1.00 92.19 285 HIS A C 1
ATOM 2309 O O . HIS A 1 285 ? -2.056 -8.364 4.521 1.00 92.19 285 HIS A O 1
ATOM 2315 N N . HIS A 1 286 ? -4.030 -9.149 3.839 1.00 96.06 286 HIS A N 1
ATOM 2316 C CA . HIS A 1 286 ? -4.650 -9.183 5.173 1.00 96.06 286 HIS A CA 1
ATOM 2317 C C . HIS A 1 286 ? -3.796 -9.973 6.166 1.00 96.06 286 HIS A C 1
ATOM 2319 O O . HIS A 1 286 ? -3.558 -9.558 7.304 1.00 96.06 286 HIS A O 1
ATOM 2325 N N . GLY A 1 287 ? -3.269 -11.106 5.703 1.00 94.19 287 GLY A N 1
ATOM 2326 C CA . GLY A 1 287 ? -2.390 -11.963 6.481 1.00 94.19 287 GLY A CA 1
ATOM 2327 C C . GLY A 1 287 ? -1.050 -11.299 6.785 1.00 94.19 287 GLY A C 1
ATOM 2328 O O . GLY A 1 287 ? -0.564 -11.411 7.910 1.00 94.19 287 GLY A O 1
ATOM 2329 N N . GLN A 1 288 ? -0.480 -10.591 5.811 1.00 93.06 288 GLN A N 1
ATOM 2330 C CA . GLN A 1 288 ? 0.758 -9.829 5.958 1.00 93.06 288 GLN A CA 1
ATOM 2331 C C . GLN A 1 288 ? 0.594 -8.664 6.942 1.00 93.06 288 GLN A C 1
ATOM 2333 O O . GLN A 1 288 ? 1.447 -8.484 7.809 1.00 93.06 288 GLN A O 1
ATOM 2338 N N . MET A 1 289 ? -0.507 -7.912 6.869 1.00 95.88 289 MET A N 1
ATOM 2339 C CA . MET A 1 289 ? -0.776 -6.790 7.776 1.00 95.88 289 MET A CA 1
ATOM 2340 C C . MET A 1 289 ? -0.897 -7.249 9.233 1.00 95.88 289 MET A C 1
ATOM 2342 O O . MET A 1 289 ? -0.395 -6.583 10.146 1.00 95.88 289 MET A O 1
ATOM 2346 N N . ILE A 1 290 ? -1.503 -8.420 9.454 1.00 96.44 290 ILE A N 1
ATOM 2347 C CA . ILE A 1 290 ? -1.596 -9.025 10.784 1.00 96.44 290 ILE A CA 1
ATOM 2348 C C . ILE A 1 290 ? -0.226 -9.537 11.250 1.00 96.44 290 ILE A C 1
ATOM 2350 O O . ILE A 1 290 ? 0.239 -9.147 12.325 1.00 96.44 290 ILE A O 1
ATOM 2354 N N . LYS A 1 291 ? 0.447 -10.375 10.447 1.00 91.94 291 LYS A N 1
ATOM 2355 C CA . LYS A 1 291 ? 1.722 -11.018 10.819 1.00 91.94 291 LYS A CA 1
ATOM 2356 C C . LYS A 1 291 ? 2.884 -10.028 10.958 1.00 91.94 291 LYS A C 1
ATOM 2358 O O . LYS A 1 291 ? 3.735 -10.225 11.817 1.00 91.94 291 LYS A O 1
ATOM 2363 N N . GLY A 1 292 ? 2.894 -8.945 10.180 1.00 86.19 292 GLY A N 1
ATOM 2364 C CA . GLY A 1 292 ? 3.868 -7.848 10.291 1.00 86.19 292 GLY A CA 1
ATOM 2365 C C . GLY A 1 292 ? 3.641 -6.924 11.496 1.00 86.19 292 GLY A C 1
ATOM 2366 O O . GLY A 1 292 ? 4.389 -5.968 11.714 1.00 86.19 292 GLY A O 1
ATOM 2367 N N . GLY A 1 293 ? 2.594 -7.175 12.290 1.00 91.00 293 GLY A N 1
ATOM 2368 C CA . GLY A 1 293 ? 2.278 -6.400 13.489 1.00 91.00 293 GLY A CA 1
ATOM 2369 C C . GLY A 1 293 ? 1.745 -4.992 13.208 1.00 91.00 293 GLY A C 1
ATOM 2370 O O . GLY A 1 293 ? 1.629 -4.202 14.142 1.00 91.00 293 GLY A O 1
ATOM 2371 N N . TYR A 1 294 ? 1.408 -4.664 11.957 1.00 94.75 294 TYR A N 1
ATOM 2372 C CA . TYR A 1 294 ? 0.821 -3.372 11.596 1.00 94.75 294 TYR A CA 1
ATOM 2373 C C . TYR A 1 294 ? -0.550 -3.209 12.255 1.00 94.75 294 TYR A C 1
ATOM 2375 O O . TYR A 1 294 ? -0.768 -2.247 12.989 1.00 94.75 294 TYR A O 1
ATOM 2383 N N . VAL A 1 295 ? -1.430 -4.206 12.092 1.00 97.19 295 VAL A N 1
ATOM 2384 C CA . VAL A 1 295 ? -2.756 -4.216 12.732 1.00 97.19 295 VAL A CA 1
ATOM 2385 C C . VAL A 1 295 ? -2.632 -4.168 14.259 1.00 97.19 295 VAL A C 1
ATOM 2387 O O . VAL A 1 295 ? -3.352 -3.406 14.895 1.00 97.19 295 VAL A O 1
ATOM 2390 N N . LEU A 1 296 ? -1.674 -4.886 14.859 1.00 95.56 296 LEU A N 1
ATOM 2391 C CA . LEU A 1 296 ? -1.412 -4.821 16.303 1.00 95.56 296 LEU A CA 1
ATOM 2392 C C . LEU A 1 296 ? -1.096 -3.395 16.775 1.00 95.56 296 LEU A C 1
ATOM 2394 O O . LEU A 1 296 ? -1.687 -2.925 17.745 1.00 95.56 296 LEU A O 1
ATOM 2398 N N . ARG A 1 297 ? -0.171 -2.698 16.102 1.00 94.94 297 ARG A N 1
ATOM 2399 C CA . ARG A 1 297 ? 0.206 -1.321 16.465 1.00 94.94 297 ARG A CA 1
ATOM 2400 C C . ARG A 1 297 ? -0.973 -0.361 16.311 1.00 94.94 297 ARG A C 1
ATOM 2402 O O . ARG A 1 297 ? -1.210 0.445 17.206 1.00 94.94 297 ARG A O 1
ATOM 2409 N N . VAL A 1 298 ? -1.735 -0.497 15.226 1.00 96.81 298 VAL A N 1
ATOM 2410 C CA . VAL A 1 298 ? -2.941 0.303 14.963 1.00 96.81 298 VAL A CA 1
ATOM 2411 C C . VAL A 1 298 ? -3.999 0.085 16.049 1.00 96.81 298 VAL A C 1
ATOM 2413 O O . VAL A 1 298 ? -4.486 1.055 16.623 1.00 96.81 298 VAL A O 1
ATOM 2416 N N . LEU A 1 299 ? -4.314 -1.166 16.400 1.00 97.50 299 LEU A N 1
ATOM 2417 C CA . LEU A 1 299 ? -5.311 -1.471 17.432 1.00 97.50 299 LEU A CA 1
ATOM 2418 C C . LEU A 1 299 ? -4.848 -1.061 18.840 1.00 97.50 299 LEU A C 1
ATOM 2420 O O . LEU A 1 299 ? -5.651 -0.562 19.625 1.00 97.50 299 LEU A O 1
ATOM 2424 N N . ASN A 1 300 ? -3.558 -1.196 19.158 1.00 95.88 300 ASN A N 1
ATOM 2425 C CA . ASN A 1 300 ? -3.005 -0.686 20.418 1.00 95.88 300 ASN A CA 1
ATOM 2426 C C . ASN A 1 300 ? -3.077 0.841 20.503 1.00 95.88 300 ASN A C 1
ATOM 2428 O O . ASN A 1 300 ? -3.336 1.387 21.570 1.00 95.88 300 ASN A O 1
ATOM 2432 N N . ARG A 1 301 ? -2.868 1.557 19.394 1.00 95.44 301 ARG A N 1
ATOM 2433 C CA . ARG A 1 301 ? -3.074 3.006 19.389 1.00 95.44 301 ARG A CA 1
ATOM 2434 C C . ARG A 1 301 ? -4.551 3.355 19.555 1.00 95.44 301 ARG A C 1
ATOM 2436 O O . ARG A 1 301 ? -4.879 4.250 20.331 1.00 95.44 301 ARG A O 1
ATOM 2443 N N . LEU A 1 302 ? -5.434 2.636 18.865 1.00 96.50 302 LEU A N 1
ATOM 2444 C CA . LEU A 1 302 ? -6.876 2.834 18.966 1.00 96.50 302 LEU A CA 1
ATOM 2445 C C . LEU A 1 302 ? -7.385 2.627 20.402 1.00 96.50 302 LEU A C 1
ATOM 2447 O O . LEU A 1 302 ? -8.228 3.396 20.856 1.00 96.50 302 LEU A O 1
ATOM 2451 N N . SER A 1 303 ? -6.837 1.664 21.151 1.00 95.50 303 SER A N 1
ATOM 2452 C CA . SER A 1 303 ? -7.211 1.461 22.558 1.00 95.50 303 SER A CA 1
ATOM 2453 C C . SER A 1 303 ? -6.823 2.646 23.448 1.00 95.50 303 SER A C 1
ATOM 2455 O O . SER A 1 303 ? -7.597 3.026 24.323 1.00 95.50 303 SER A O 1
ATOM 2457 N N . VAL A 1 304 ? -5.680 3.290 23.190 1.00 93.81 304 VAL A N 1
ATOM 2458 C CA . VAL A 1 304 ? -5.275 4.523 23.888 1.00 93.81 304 VAL A CA 1
ATOM 2459 C C . VAL A 1 304 ? -6.239 5.670 23.582 1.00 93.81 304 VAL A C 1
ATOM 2461 O O . VAL A 1 304 ? -6.674 6.358 24.502 1.00 93.81 304 VAL A O 1
ATOM 2464 N N . LEU A 1 305 ? -6.607 5.859 22.310 1.00 91.38 305 LEU A N 1
ATOM 2465 C CA . LEU A 1 305 ? -7.579 6.886 21.912 1.00 91.38 305 LEU A CA 1
ATOM 2466 C C . LEU A 1 305 ? -8.943 6.649 22.576 1.00 91.38 305 LEU A C 1
ATOM 2468 O O . LEU A 1 305 ? -9.538 7.580 23.110 1.00 91.38 305 LEU A O 1
ATOM 2472 N N . ARG A 1 306 ? -9.384 5.388 22.640 1.00 92.50 306 ARG A N 1
ATOM 2473 C CA . ARG A 1 306 ? -10.647 5.002 23.273 1.00 92.50 306 ARG A CA 1
ATOM 2474 C C . ARG A 1 306 ? -10.705 5.342 24.762 1.00 92.50 306 ARG A C 1
ATOM 2476 O O . ARG A 1 306 ? -11.752 5.761 25.245 1.00 92.50 306 ARG A O 1
ATOM 2483 N N . VAL A 1 307 ? -9.604 5.156 25.494 1.00 82.94 307 VAL A N 1
ATOM 2484 C CA . VAL A 1 307 ? -9.531 5.482 26.931 1.00 82.94 307 VAL A CA 1
ATOM 2485 C C . VAL A 1 307 ? -9.610 6.990 27.166 1.00 82.94 307 VAL A C 1
ATOM 2487 O O . VAL A 1 307 ? -10.271 7.416 28.112 1.00 82.94 307 VAL A O 1
ATOM 2490 N N . ASN A 1 308 ? -8.979 7.788 26.302 1.00 77.44 308 ASN A N 1
ATOM 2491 C CA . ASN A 1 308 ? -8.996 9.247 26.407 1.00 77.44 308 ASN A CA 1
ATOM 2492 C C . ASN A 1 308 ? -10.390 9.830 26.128 1.00 77.44 308 ASN A C 1
ATOM 2494 O O . ASN A 1 308 ? -10.793 10.767 26.804 1.00 77.44 308 ASN A O 1
ATOM 2498 N N . ASP A 1 309 ? -11.166 9.237 25.216 1.00 71.38 309 ASP A N 1
ATOM 2499 C CA . ASP A 1 309 ? -12.560 9.652 24.980 1.00 71.38 309 ASP A CA 1
ATOM 2500 C C . ASP A 1 309 ? -13.479 9.374 26.184 1.00 71.38 309 ASP A C 1
ATOM 2502 O O . ASP A 1 309 ? -14.477 10.064 26.388 1.00 71.38 309 ASP A O 1
ATOM 2506 N N . VAL A 1 310 ? -13.167 8.349 26.988 1.00 65.31 310 VAL A N 1
ATOM 2507 C CA . VAL A 1 310 ? -13.930 8.004 28.203 1.00 65.31 310 VAL A CA 1
ATOM 2508 C C . VAL A 1 310 ? -13.519 8.874 29.400 1.00 65.31 310 VAL A C 1
ATOM 2510 O O . VAL A 1 310 ? -14.346 9.116 30.278 1.00 65.31 310 VAL A O 1
ATOM 2513 N N . ASN A 1 311 ? -12.276 9.367 29.428 1.00 53.84 311 ASN A N 1
ATOM 2514 C CA . ASN A 1 311 ? -11.720 10.226 30.481 1.00 53.84 311 ASN A CA 1
ATOM 2515 C C . ASN A 1 311 ? -11.138 11.528 29.875 1.00 53.84 311 ASN A C 1
ATOM 2517 O O . ASN A 1 311 ? -9.912 11.627 29.769 1.00 53.84 311 ASN A O 1
ATOM 2521 N N . PRO A 1 312 ? -11.993 12.481 29.453 1.00 52.31 312 PRO A N 1
ATOM 2522 C CA . PRO A 1 312 ? -11.585 13.690 28.730 1.00 52.31 312 PRO A CA 1
ATOM 2523 C C . PRO A 1 312 ? -10.751 14.686 29.545 1.00 52.31 312 PRO A C 1
ATOM 2525 O O . PRO A 1 312 ? -10.931 14.764 30.786 1.00 52.31 312 PRO A O 1
#

Organism: Pseudomonas viridiflava (NCBI:txid33069)

Sequence (312 aa):
MKLLHRLKSWLGQKAVIQQPDIRPESDEKTSRLQEQKPLLVSPPICPPLTDRDAPLLARYHAYIAGVEHADKAEPLEQSESQREEGRMLANALYSRALDLATSRAGEHSPDIYWLMQSAAIASLFADGIDSEAFLKYQKDVHHYKDQRLTEGQVWAFDLYVSHRFPVKPAPLLMHPSVETRLPSEPIPGPEDIDELLSYLPRLYPNGIAIETHIYKEGQYWPTYFDVVHDFFKAVAKDCWCDTHYPNHRPYDKLESPEYIAQANLADIQTFLTYCSRGERFCDGHHGQMIKGGYVLRVLNRLSVLRVNDVNP

InterPro domains:
  IPR045425 Protein of unknown function DUF6508 [PF20118] (190-306)

Mean predicted aligned error: 17.73 Å

Solvent-accessible surface area (backbone atoms only — not comparable to full-atom values): 18862 Å² total; per-residue (Å²): 137,92,82,90,82,88,90,81,90,81,90,81,90,81,89,85,90,84,89,88,87,84,87,82,91,78,89,84,89,76,86,82,79,73,77,75,76,74,84,78,73,66,78,74,78,71,72,90,75,54,84,88,46,45,69,60,51,53,52,50,52,52,50,51,55,50,54,56,52,48,57,73,77,47,87,65,79,74,51,70,69,56,24,51,51,21,44,54,48,14,53,51,32,37,52,49,22,52,53,47,54,65,76,42,74,88,63,94,56,67,66,38,53,44,26,26,46,51,14,19,55,30,20,32,74,31,64,30,80,85,26,70,67,17,50,53,29,45,54,61,37,55,73,38,44,87,38,92,92,38,26,70,54,43,50,45,43,52,52,34,47,47,71,73,56,58,72,72,73,62,89,71,82,70,78,80,85,86,72,89,62,64,91,84,55,56,74,63,50,74,68,57,51,51,54,60,53,63,42,48,64,72,49,21,54,95,77,42,57,53,89,39,59,49,70,51,92,98,47,95,54,62,47,62,40,67,72,54,52,52,49,46,55,60,47,65,37,64,42,29,52,46,92,61,34,78,83,68,47,43,67,75,45,63,72,32,67,72,52,45,71,68,52,53,73,59,52,49,23,28,44,45,29,49,50,55,55,43,40,83,78,35,80,52,34,54,43,48,35,42,62,71,41,45,50,56,51,52,50,56,37,50,53,53,53,54,51,42,73,77,59,118

Secondary structure (DSSP, 8-state):
----------------------------------------PPPPP-----TTTHHHHHHHHHHHHHHHHHHHH--PPPPHHHHHHHHHHHHHHHHHHHHHHHHTTT---HHHHHHHHHHHHHHHHHH-TT-HHHHHHHHHHHTTTTSTTTHHHHHHHHHHHHHHS-PPPPS------S-SS-TTS----HHHHHHHHHTHHHHSGGG-PPP-EEPPTT-SS-EE-HHHHHHHHHHTSGGG--TTGGGG-HHHHHT-HHHHHH--HHHHHHHHHHHHHGGGTSTTHHHHHHHTTHHHHHHHHHHHHHHHHH--

Nearest PDB structures (foldseek):
  4pur-assembly1_B  TM=4.101E-01  e=8.803E+00  Francisella tularensis subsp. tularensis SCHU S4
  9dze-assembly1_S  TM=3.304E-01  e=7.712E+00  synthetic construct

Radius of gyration: 28.11 Å; Cα contacts (8 Å, |Δi|>4): 280; chains: 1; bounding box: 76×81×83 Å

pLDDT: mean 77.89, std 21.69, range [25.17, 98.56]